Protein 7MY4 (pdb70)

B-factor: mean 17.7, std 15.71, range [2.01, 98.99]

Foldseek 3Di:
DDDDDDDPPVVVVVVVLVVVCVVVVDPDSVVVSVVVVVVVVVVCVVVVNDDDDPVDDPPDDDDDDD/DDDDDDDPPVVVVVVVLVVVCVVPVDPDSVVVSVVVVVVVVVVCVVVVNDDDDPVDDPPDDDDDDD/DDDDDDDPPVVVVVVVLVVVCVVPVDPDSVVVSVVVVVVVVVVCVVVVNDDDDPVDDPPDDDDDDD/DDDDDDDPPVVVVVVVLVVVCVVPVDPDSVVVSVVVVVVVVVVCVVVVNDDDDPVDDPPDDDDDDD

GO terms:
  GO:0031514 motile cilium (C, IDA)
  GO:0003341 cilium movement (P, IMP)

Organism: Danio rerio (NCBI:txid7955)

Solvent-accessible surface area: 23496 Å² total; per-residue (Å²): 197,68,166,62,221,63,60,246,43,4,36,116,34,24,50,24,0,9,106,70,4,63,193,100,148,25,179,35,38,12,56,45,0,13,81,38,0,72,84,64,33,95,52,53,109,136,81,64,127,67,69,72,126,204,88,45,189,140,140,126,191,177,175,101,138,200,196,68,164,63,220,63,59,246,42,4,35,116,34,23,49,23,0,10,106,68,4,62,190,101,146,25,179,36,39,12,57,43,0,13,69,38,0,82,112,62,33,121,52,57,111,123,81,62,128,68,69,72,126,202,89,44,179,138,132,137,194,178,175,99,146,204,199,70,166,62,221,62,60,246,44,4,36,115,34,25,52,23,0,10,105,70,3,64,192,101,146,25,180,36,37,13,58,43,0,14,69,36,0,82,108,62,33,129,50,55,102,115,83,63,129,65,70,74,126,205,88,44,190,137,138,127,190,176,173,101,143,200,200,71,166,63,220,62,61,245,43,4,37,115,34,22,49,23,0,9,106,68,3,60,192,97,146,26,179,37,38,13,57,42,0,14,70,36,0,83,108,64,32,125,52,54,110,124,84,63,127,67,70,73,128,203,89,46,176,140,132,138,193,178,174,103,142,201

Secondary structure (DSSP, 8-state):
-------TTHHHHHHHHHHHHHHH--SSHHHHHHHHHHHHHHHHHHHT-SPP-TTS----------/-------TTHHHHHHHHHHHHHHH--SSHHHHHHHHHHHHHHHHHHHT-SPP-TTS----------/-------TTHHHHHHHHHHHHHHH--SSHHHHHHHHHHHHHHHHHHHT-SPP-TTS----------/-------TTHHHHHHHHHHHHHHH--SSHHHHHHHHHHHHHHHHHHHT-SPP-TTS----------

Structure (mmCIF, N/CA/C/O backbone):
data_7MY4
#
_entry.id   7MY4
#
_cell.length_a   60.957
_cell.length_b   60.957
_cell.length_c   89.021
_cell.angle_alpha   90.000
_cell.angle_beta   90.000
_cell.angle_gamma   120.000
#
_symmetry.space_group_name_H-M   'P 32'
#
loop_
_entity.id
_entity.type
_entity.pdbx_description
1 polymer 'Sperm autoantigenic protein 17'
2 water water
#
loop_
_atom_site.group_PDB
_atom_site.id
_atom_site.type_symbol
_atom_site.label_atom_id
_atom_site.label_alt_id
_atom_site.label_comp_id
_atom_site.label_asym_id
_atom_site.label_entity_id
_atom_site.label_seq_id
_atom_site.pdbx_PDB_ins_code
_atom_site.Cartn_x
_atom_site.Cartn_y
_atom_site.Cartn_z
_atom_site.occupancy
_atom_site.B_iso_or_equiv
_atom_site.auth_seq_id
_atom_site.auth_comp_id
_atom_site.auth_asym_id
_atom_site.auth_atom_id
_atom_site.pdbx_PDB_model_num
ATOM 1 N N . ASN A 1 9 ? -45.50060 -15.25892 31.05349 1.000 39.76392 7 ASN A N 1
ATOM 2 C CA . ASN A 1 9 ? -44.62911 -15.99271 31.97221 1.000 43.96483 7 ASN A CA 1
ATOM 3 C C . ASN A 1 9 ? -43.48736 -16.63248 31.21769 1.000 48.38485 7 ASN A C 1
ATOM 4 O O . ASN A 1 9 ? -43.65892 -17.11388 30.10113 1.000 40.38321 7 ASN A O 1
ATOM 14 N N . THR A 1 10 ? -42.31087 -16.61705 31.82709 1.000 26.54299 8 THR A N 1
ATOM 15 C CA . THR A 1 10 ? -41.10896 -17.12313 31.18483 1.000 28.75921 8 THR A CA 1
ATOM 16 C C . THR A 1 10 ? -40.87140 -18.57521 31.58163 1.000 25.43909 8 THR A C 1
ATOM 17 O O . THR A 1 10 ? -40.83267 -18.90703 32.77168 1.000 17.44496 8 THR A O 1
ATOM 28 N N . HIS A 1 11 ? -40.71863 -19.43096 30.57172 1.000 20.81020 9 HIS A N 1
ATOM 29 C CA . HIS A 1 11 ? -40.32524 -20.82938 30.73261 1.000 19.22823 9 HIS A CA 1
ATOM 30 C C . HIS A 1 11 ? -39.23878 -21.05286 29.68804 1.000 15.75672 9 HIS A C 1
ATOM 31 O O . HIS A 1 11 ? -39.50722 -20.94565 28.48693 1.000 20.09361 9 HIS A O 1
ATOM 45 N N . LEU A 1 12 ? -38.00213 -21.28277 30.13009 1.000 10.25865 10 LEU A N 1
ATOM 46 C CA . LEU A 1 12 ? -36.88725 -21.44081 29.21017 1.000 8.27741 10 LEU A CA 1
ATOM 47 C C . LEU A 1 12 ? -36.17572 -22.75576 29.48294 1.000 8.73218 10 LEU A C 1
ATOM 48 O O . LEU A 1 12 ? -36.12499 -23.22331 30.62695 1.000 12.01622 10 LEU A O 1
ATOM 64 N N . ARG A 1 13 ? -35.61172 -23.34158 28.42686 1.000 6.42026 11 ARG A N 1
ATOM 65 C CA . ARG A 1 13 ? -34.78416 -24.52810 28.55279 1.000 6.76016 11 ARG A CA 1
ATOM 66 C C . ARG A 1 13 ? -33.32686 -24.10093 28.50502 1.000 7.26166 11 ARG A C 1
ATOM 67 O O . ARG A 1 13 ? -32.94798 -23.24751 27.69983 1.000 8.12096 11 ARG A O 1
ATOM 88 N N . ILE A 1 14 ? -32.50805 -24.68753 29.37392 1.000 6.29642 12 ILE A N 1
ATOM 89 C CA . ILE A 1 14 ? -31.13782 -24.21160 29.56692 1.000 5.86325 12 ILE A CA 1
ATOM 90 C C . ILE A 1 14 ? -30.19500 -25.40495 29.63842 1.000 8.12102 12 ILE A C 1
ATOM 91 O O . ILE A 1 14 ? -30.62443 -26.54888 29.85831 1.000 8.48958 12 ILE A O 1
ATOM 107 N N . PRO A 1 15 ? -28.88927 -25.16884 29.42948 1.000 7.73172 13 PRO A N 1
ATOM 108 C CA . PRO A 1 15 ? -27.94992 -26.29373 29.33398 1.000 7.96046 13 PRO A CA 1
ATOM 109 C C . PRO A 1 15 ? -27.88281 -27.06350 30.63904 1.000 6.05246 13 PRO A C 1
ATOM 110 O O . PRO A 1 15 ? -28.05484 -26.51002 31.72744 1.000 8.92495 13 PRO A O 1
ATOM 121 N N . ARG A 1 16 ? -27.60618 -28.35158 30.52062 1.000 6.23759 14 ARG A N 1
ATOM 122 C CA . ARG A 1 16 ? -27.37687 -29.15539 31.70591 1.000 8.31513 14 ARG A CA 1
ATOM 123 C C . ARG A 1 16 ? -26.28681 -28.51877 32.55374 1.000 9.02436 14 ARG A C 1
ATOM 124 O O . ARG A 1 16 ? -25.18319 -28.24106 32.06718 1.000 9.61015 14 ARG A O 1
ATOM 145 N N . GLY A 1 17 ? -26.61706 -28.29059 33.82364 1.000 10.61537 15 GLY A N 1
ATOM 146 C CA . GLY A 1 17 ? -25.72596 -27.69793 34.79803 1.000 8.08832 15 GLY A CA 1
ATOM 147 C C . GLY A 1 17 ? -25.99062 -26.23241 35.07236 1.000 8.67659 15 GLY A C 1
ATOM 148 O O . GLY A 1 17 ? -25.61886 -25.73458 36.15132 1.000 7.12788 15 GLY A O 1
ATOM 152 N N . PHE A 1 18 ? -26.60568 -25.51536 34.12260 1.000 5.64398 16 PHE A N 1
ATOM 153 C CA . PHE A 1 18 ? -26.87245 -24.09736 34.33746 1.000 5.47748 16 PHE A CA 1
ATOM 154 C C . PHE A 1 18 ? -27.89851 -23.89260 35.45052 1.000 5.58357 16 PHE A C 1
ATOM 155 O O . PHE A 1 18 ? -27.81562 -22.90502 36.19429 1.000 5.54506 16 PHE A O 1
ATOM 172 N N . GLY A 1 19 ? -28.82857 -24.82857 35.62824 1.000 6.64421 17 GLY A N 1
ATOM 173 C CA . GLY A 1 19 ? -29.72710 -24.73433 36.76010 1.000 5.67397 17 GLY A CA 1
ATOM 174 C C . GLY A 1 19 ? -28.97637 -24.73466 38.07376 1.000 5.60852 17 GLY A C 1
ATOM 175 O O . GLY A 1 19 ? -29.23010 -23.91120 38.95110 1.000 6.41723 17 GLY A O 1
ATOM 179 N N . ASN A 1 20 ? -28.01607 -25.63737 38.20983 1.000 6.46223 18 ASN A N 1
ATOM 180 C CA . ASN A 1 20 ? -27.20129 -25.64600 39.41397 1.000 5.57367 18 ASN A CA 1
ATOM 181 C C . ASN A 1 20 ? -26.39413 -24.36130 39.55418 1.000 5.43821 18 ASN A C 1
ATOM 182 O O . ASN A 1 20 ? -26.14306 -23.89647 40.67947 1.000 5.88131 18 ASN A O 1
ATOM 193 N N . LEU A 1 21 ? -25.90105 -23.81782 38.43755 1.000 5.37058 19 LEU A N 1
ATOM 194 C CA . LEU A 1 21 ? -25.12340 -22.59283 38.53043 1.000 5.25080 19 LEU A CA 1
ATOM 195 C C . LEU A 1 21 ? -25.97105 -21.47017 39.12328 1.000 5.46910 19 LEU A C 1
ATOM 196 O O . LEU A 1 21 ? -25.53827 -20.76283 40.05352 1.000 5.42162 19 LEU A O 1
ATOM 212 N N . LEU A 1 22 ? -27.18834 -21.29758 38.59668 1.000 5.15227 20 LEU A N 1
ATOM 213 C CA . LEU A 1 22 ? -28.09527 -20.28785 39.12813 1.000 5.10522 20 LEU A CA 1
ATOM 214 C C . LEU A 1 22 ? -28.47580 -20.57135 40.57900 1.000 5.98811 20 LEU A C 1
ATOM 215 O O . LEU A 1 22 ? -28.64793 -19.63593 41.38942 1.000 5.96167 20 LEU A O 1
ATOM 231 N N . GLU A 1 23 ? -28.67544 -21.85302 40.91119 1.000 5.26099 21 GLU A N 1
ATOM 232 C CA . GLU A 1 23 ? -29.05459 -22.20410 42.27699 1.000 5.71703 21 GLU A CA 1
ATOM 233 C C . GLU A 1 23 ? -27.96312 -21.81616 43.26727 1.000 5.78576 21 GLU A C 1
ATOM 234 O O . GLU A 1 23 ? -28.25012 -21.35996 44.38217 1.000 6.43115 21 GLU A O 1
ATOM 246 N N . GLY A 1 24 ? -26.69791 -21.99566 42.88019 1.000 5.33851 22 GLY A N 1
ATOM 247 C CA . GLY A 1 24 ? -25.60383 -21.65665 43.78201 1.000 6.35985 22 GLY A CA 1
ATOM 248 C C . GLY A 1 24 ? -25.56629 -20.17189 44.07793 1.000 5.26424 22 GLY A C 1
ATOM 249 O O . GLY A 1 24 ? -25.41982 -19.74369 45.22950 1.000 5.59266 22 GLY A O 1
ATOM 253 N N . LEU A 1 25 ? -25.71599 -19.36377 43.03514 1.000 5.64192 23 LEU A N 1
ATOM 254 C CA . LEU A 1 25 ? -25.84144 -17.92638 43.23455 1.000 5.33412 23 LEU A CA 1
ATOM 255 C C . LEU A 1 25 ? -27.01794 -17.62452 44.14780 1.000 5.94264 23 LEU A C 1
ATOM 256 O O . LEU A 1 25 ? -26.90266 -16.86038 45.11291 1.000 6.39583 23 LEU A O 1
ATOM 272 N N . THR A 1 26 ? -28.16811 -18.20342 43.83563 1.000 6.01318 24 THR A N 1
ATOM 273 C CA . THR A 1 26 ? -29.39201 -17.87783 44.56170 1.000 5.27783 24 THR A CA 1
ATOM 274 C C . THR A 1 26 ? -29.25992 -18.20453 46.03146 1.000 6.87759 24 THR A C 1
ATOM 275 O O . THR A 1 26 ? -29.63685 -17.40681 46.89784 1.000 5.48677 24 THR A O 1
ATOM 286 N N . ARG A 1 27 ? -28.73045 -19.38156 46.33850 1.000 5.47150 25 ARG A N 1
ATOM 287 C CA . ARG A 1 27 ? -28.60367 -19.75955 47.73763 1.000 5.63650 25 ARG A CA 1
ATOM 288 C C . ARG A 1 27 ? -27.63698 -18.84549 48.47222 1.000 5.65244 25 ARG A C 1
ATOM 289 O O . ARG A 1 27 ? -27.84808 -18.54276 49.65315 1.000 5.79837 25 ARG A O 1
ATOM 310 N N A GLU A 1 28 ? -26.57848 -18.37835 47.80388 0.618 5.52285 26 GLU A N 1
ATOM 311 N N B GLU A 1 28 ? -26.58540 -18.37697 47.79855 0.382 5.52234 26 GLU A N 1
ATOM 312 C CA A GLU A 1 28 ? -25.66180 -17.48583 48.51100 0.618 6.22723 26 GLU A CA 1
ATOM 313 C CA B GLU A 1 28 ? -25.64844 -17.48458 48.47569 0.382 6.25438 26 GLU A CA 1
ATOM 314 C C A GLU A 1 28 ? -26.2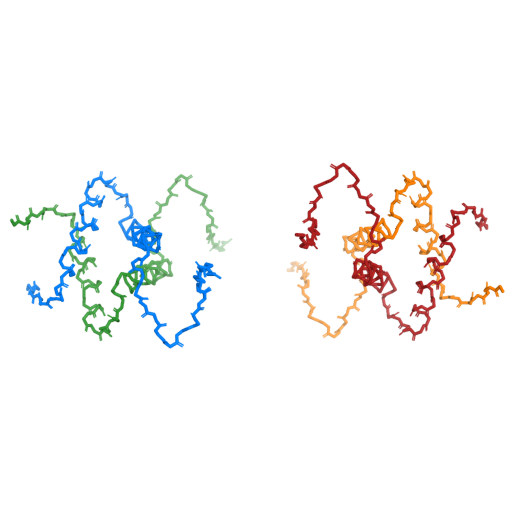6887 -16.09348 48.68763 0.618 5.75236 26 GLU A C 1
ATOM 315 C C B GLU A 1 28 ? -26.23124 -16.08297 48.65647 0.382 5.78169 26 GLU A C 1
ATOM 316 O O A GLU A 1 28 ? -26.06908 -15.45927 49.73107 0.618 5.97062 26 GLU A O 1
ATOM 317 O O B GLU A 1 28 ? -25.94634 -15.42204 49.66175 0.382 6.06089 26 GLU A O 1
ATOM 340 N N . VAL A 1 29 ? -27.04788 -15.61739 47.70812 1.000 5.58814 27 VAL A N 1
ATOM 341 C CA . VAL A 1 29 ? -27.80408 -14.37303 47.90492 1.000 5.46988 27 VAL A CA 1
ATOM 342 C C . VAL A 1 29 ? -28.74994 -14.48594 49.10023 1.000 6.16341 27 VAL A C 1
ATOM 343 O O . VAL A 1 29 ? -28.85166 -13.57179 49.93951 1.000 5.78758 27 VAL A O 1
ATOM 356 N N . LEU A 1 30 ? -29.44525 -15.60143 49.20934 1.000 5.72091 28 LEU A N 1
ATOM 357 C CA . LEU A 1 30 ? -30.35109 -15.75766 50.33872 1.000 5.92496 28 LEU A CA 1
ATOM 358 C C . LEU A 1 30 ? -29.58540 -15.82299 51.65945 1.000 6.08969 28 LEU A C 1
ATOM 359 O O . LEU A 1 30 ? -30.06251 -15.32642 52.67965 1.000 7.04623 28 LEU A O 1
ATOM 375 N N . ARG A 1 31 ? -28.43185 -16.48233 51.67081 1.000 6.05091 29 ARG A N 1
ATOM 376 C CA . ARG A 1 31 ? -27.64067 -16.63061 52.89351 1.000 6.23048 29 ARG A CA 1
ATOM 377 C C . ARG A 1 31 ? -27.07722 -15.30294 53.37471 1.000 9.15862 29 ARG A C 1
ATOM 378 O O . ARG A 1 31 ? -26.94203 -15.07482 54.58862 1.000 8.31898 29 ARG A O 1
ATOM 399 N N A GLU A 1 32 ? -26.69699 -14.42252 52.45433 0.504 6.12441 30 GLU A N 1
ATOM 400 N N B GLU A 1 32 ? -26.68753 -14.43961 52.43108 0.496 6.11893 30 GLU A N 1
ATOM 401 C CA A GLU A 1 32 ? -25.98404 -13.20561 52.79631 0.504 7.62324 30 GLU A CA 1
ATOM 402 C CA B GLU A 1 32 ? -25.98082 -13.22437 52.78654 0.496 7.61411 30 GLU A CA 1
ATOM 403 C C A GLU A 1 32 ? -26.90890 -12.00637 52.90483 0.504 7.58551 30 GLU A C 1
ATOM 404 C C B GLU A 1 32 ? -26.90624 -12.00739 52.85642 0.496 7.56794 30 GLU A C 1
ATOM 405 O O A GLU A 1 32 ? -26.55847 -11.05034 53.63098 0.504 11.55731 30 GLU A O 1
ATOM 406 O O B GLU A 1 32 ? -26.58332 -11.02971 53.54089 0.496 11.70279 30 GLU A O 1
ATOM 429 N N . GLN A 1 33 ? -28.04249 -12.02717 52.19647 1.000 6.30370 31 GLN A N 1
ATOM 430 C CA . GLN A 1 33 ? -28.93602 -10.86105 52.11167 1.000 6.18254 31 GLN A CA 1
ATOM 431 C C . GLN A 1 33 ? -28.15095 -9.59314 51.75657 1.000 11.52616 31 GLN A C 1
ATOM 432 O O . GLN A 1 33 ? -28.20176 -8.59446 52.48419 1.000 10.19088 31 GLN A O 1
ATOM 446 N N . PRO A 1 34 ? -27.46668 -9.58586 50.62649 1.000 8.20371 32 PRO A N 1
ATOM 447 C CA . PRO A 1 34 ? -26.75781 -8.37647 50.20754 1.000 10.55075 32 PRO A CA 1
ATOM 448 C C . PRO A 1 34 ? -27.72618 -7.23340 49.99050 1.000 9.14734 32 PRO A C 1
ATOM 449 O O . PRO A 1 34 ? -28.80691 -7.40586 49.41187 1.000 11.86622 32 PRO A O 1
ATOM 460 N N . GLU A 1 35 ? -27.29747 -6.03788 50.40698 1.000 15.07334 33 GLU A N 1
ATOM 461 C CA . GLU A 1 35 ? -28.08816 -4.85860 50.08950 1.000 18.34047 33 GLU A CA 1
ATOM 462 C C . GLU A 1 35 ? -28.10796 -4.57597 48.58765 1.000 21.49917 33 GLU A C 1
ATOM 463 O O . GLU A 1 35 ? -29.11160 -4.06452 48.07790 1.000 19.20045 33 GLU A O 1
ATOM 475 N N . ASP A 1 36 ? -27.04719 -4.95239 47.85893 1.000 14.92657 34 ASP A N 1
ATOM 476 C CA . ASP A 1 36 ? -26.91866 -4.70695 46.41054 1.000 10.77125 34 ASP A CA 1
ATOM 477 C 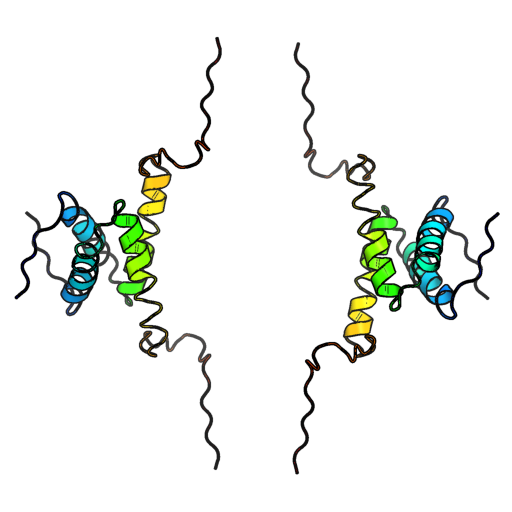C . ASP A 1 36 ? -26.67340 -6.05203 45.72317 1.000 8.38033 34 ASP A C 1
ATOM 478 O O . ASP A 1 36 ? -25.53815 -6.54119 45.68021 1.000 10.76379 34 ASP A O 1
ATOM 487 N N . ILE A 1 37 ? -27.73633 -6.65016 45.18534 1.000 9.86726 35 ILE A N 1
ATOM 488 C CA . ILE A 1 37 ? -27.63040 -8.03045 44.72184 1.000 9.48715 35 ILE A CA 1
ATOM 489 C C . ILE A 1 37 ? -26.71930 -8.12976 43.50324 1.000 9.81197 35 ILE A C 1
ATOM 490 O O . ILE A 1 37 ? -25.91886 -9.06264 43.39912 1.000 9.72642 35 ILE A O 1
ATOM 506 N N . ALA A 1 38 ? -26.82640 -7.18791 42.55210 1.000 6.97551 36 ALA A N 1
ATOM 507 C CA . ALA A 1 38 ? -26.00183 -7.29329 41.34754 1.000 5.18951 36 ALA A CA 1
ATOM 508 C C . ALA A 1 38 ? -24.52621 -7.19373 41.67089 1.000 6.01687 36 ALA A C 1
ATOM 509 O O . ALA A 1 38 ? -23.70850 -7.90957 41.07268 1.000 7.44176 36 ALA A O 1
ATOM 516 N N . THR A 1 39 ? -24.15001 -6.31407 42.60315 1.000 7.37032 37 THR A N 1
ATOM 517 C CA . THR A 1 39 ? -22.74776 -6.27338 43.00505 1.000 7.13253 37 THR A CA 1
ATOM 518 C C . THR A 1 39 ? -22.32993 -7.59361 43.63131 1.000 8.34121 37 THR A C 1
ATOM 519 O O . THR A 1 39 ? -21.24888 -8.12575 43.33847 1.000 8.53238 37 THR A O 1
ATOM 530 N N . PHE A 1 40 ? -23.19297 -8.15433 44.47926 1.000 7.76242 38 PHE A N 1
ATOM 531 C CA . PHE A 1 40 ? -22.90185 -9.44475 45.10477 1.000 9.81297 38 PHE A CA 1
ATOM 532 C C . PHE A 1 40 ? -22.74082 -10.54542 44.05940 1.000 6.96039 38 PHE A C 1
ATOM 533 O O . PHE A 1 40 ? -21.87972 -11.42999 44.19373 1.000 7.19446 38 PHE A O 1
ATOM 550 N N . ALA A 1 41 ? -23.58650 -10.53044 43.02900 1.000 5.83070 39 ALA A N 1
ATOM 551 C CA . ALA A 1 41 ? -23.51325 -11.55351 41.99155 1.000 7.25485 39 ALA A CA 1
ATOM 552 C C . ALA A 1 41 ? -22.19125 -11.47786 41.24276 1.000 5.99485 39 ALA A C 1
ATOM 553 O O . ALA A 1 41 ? -21.60132 -12.50440 40.89057 1.000 7.10648 39 ALA A O 1
ATOM 560 N N . ALA A 1 42 ? -21.70751 -10.27101 40.97528 1.000 6.73490 40 ALA A N 1
ATOM 561 C CA . ALA A 1 42 ? -20.43114 -10.17707 40.27940 1.000 7.50713 40 ALA A CA 1
ATOM 562 C C . ALA A 1 42 ? -19.32120 -10.74374 41.14982 1.000 10.26020 40 ALA A C 1
ATOM 563 O O . ALA A 1 42 ? -18.42273 -11.44395 40.65725 1.000 9.94436 40 ALA A O 1
ATOM 570 N N . VAL A 1 43 ? -19.37526 -10.46937 42.45484 1.000 9.61273 41 VAL A N 1
ATOM 571 C CA . VAL A 1 43 ? -18.37797 -11.02609 43.36463 1.000 8.57914 41 VAL A CA 1
ATOM 572 C C . VAL A 1 43 ? -18.51461 -12.53780 43.45668 1.000 10.34634 41 VAL A C 1
ATOM 573 O O . VAL A 1 43 ? -17.51010 -13.26088 43.48475 1.000 8.48012 41 VAL A O 1
ATOM 586 N N . TYR A 1 44 ? -19.75203 -13.03715 43.50889 1.000 8.04709 42 TYR A N 1
ATOM 587 C CA . TYR A 1 44 ? -19.98773 -14.47592 43.55229 1.000 5.65563 42 TYR A CA 1
ATOM 588 C C . TYR A 1 44 ? -19.28111 -15.18980 42.40550 1.000 5.11537 42 TYR A C 1
ATOM 589 O O . TYR A 1 44 ? -18.58261 -16.19010 42.62027 1.000 7.53877 42 TYR A O 1
ATOM 607 N N . PHE A 1 45 ? -19.47642 -14.71409 41.17001 1.000 4.77210 43 PHE A N 1
ATOM 608 C CA . PHE A 1 45 ? -18.88549 -15.40954 40.02565 1.000 6.28125 43 PHE A CA 1
ATOM 609 C C . PHE A 1 45 ? -17.38267 -15.20308 39.97847 1.000 8.15609 43 PHE A C 1
ATOM 610 O O . PHE A 1 45 ? -16.64343 -16.12965 39.63632 1.000 7.87947 43 PHE A O 1
ATOM 627 N N . THR A 1 46 ? -16.89900 -14.03273 40.37839 1.000 8.46320 44 THR A N 1
ATOM 628 C CA . THR A 1 46 ? -15.45224 -13.84885 40.47003 1.000 8.44634 44 THR A CA 1
ATOM 629 C C . THR A 1 46 ? -14.83579 -14.87092 41.41120 1.000 8.74540 44 THR A C 1
ATOM 630 O O . THR A 1 46 ? -13.83085 -15.51625 41.07841 1.000 11.13924 44 THR A O 1
ATOM 641 N N A GLU A 1 47 ? -15.43033 -15.04617 42.59259 0.511 7.45331 45 GLU A N 1
ATOM 642 N N B GLU A 1 47 ? -15.42967 -15.03847 42.59494 0.489 7.46083 45 GLU A N 1
ATOM 643 C CA A GLU A 1 47 ? -14.86822 -15.97266 43.56768 0.511 9.66867 45 GLU A CA 1
ATOM 644 C CA B GLU A 1 47 ? -14.88713 -15.96999 43.57686 0.489 9.65575 45 GLU A CA 1
ATOM 645 C C A GLU A 1 47 ? -15.05398 -17.42269 43.12668 0.511 10.32672 45 GLU A C 1
ATOM 646 C C B GLU A 1 47 ? -15.05244 -17.41526 43.11741 0.489 10.32436 45 GLU A C 1
ATOM 647 O O A GLU A 1 47 ? -14.17980 -18.26399 43.36926 0.511 9.59417 45 GLU A O 1
ATOM 648 O O B GLU A 1 47 ? -14.15089 -18.23844 43.31750 0.489 9.56575 45 GLU A O 1
ATOM 671 N N . LEU A 1 48 ? -16.18153 -17.73768 42.47316 1.000 9.19658 46 LEU A N 1
ATOM 672 C CA . LEU A 1 48 ? -16.38481 -19.09888 41.97339 1.000 7.78644 46 LEU A CA 1
ATOM 673 C C . LEU A 1 48 ? -15.34653 -19.43791 40.91184 1.000 9.99661 46 LEU A C 1
ATOM 674 O O . LEU A 1 48 ? -14.80515 -20.55547 40.87512 1.000 10.42786 46 LEU A O 1
ATOM 690 N N . LEU A 1 49 ? -15.02546 -18.46725 40.06553 1.000 8.08084 47 LEU A N 1
ATOM 691 C CA . LEU A 1 49 ? -14.01072 -18.68171 39.04100 1.000 7.74806 47 LEU A CA 1
ATOM 692 C C . LEU A 1 49 ? -12.62621 -18.87388 39.65186 1.000 10.40089 47 LEU A C 1
ATOM 693 O O . LEU A 1 49 ? -11.83245 -19.68758 39.16238 1.000 9.56024 47 LEU A O 1
ATOM 709 N N . LYS A 1 50 ? -12.30248 -18.12042 40.70464 1.000 8.64159 48 LYS A N 1
ATOM 710 C CA . LYS A 1 50 ? -11.01854 -18.32856 41.38110 1.000 10.93999 48 LYS A CA 1
ATOM 711 C C . LYS A 1 50 ? -10.93818 -19.73193 41.96496 1.000 9.41970 48 LYS A C 1
ATOM 712 O O . LYS A 1 50 ? -9.90209 -20.40767 41.85762 1.000 12.06382 48 LYS A O 1
ATOM 731 N N . ALA A 1 51 ? -12.04069 -20.21057 42.54787 1.000 7.79477 49 ALA A N 1
ATOM 732 C CA . ALA A 1 51 ? -12.05488 -21.5560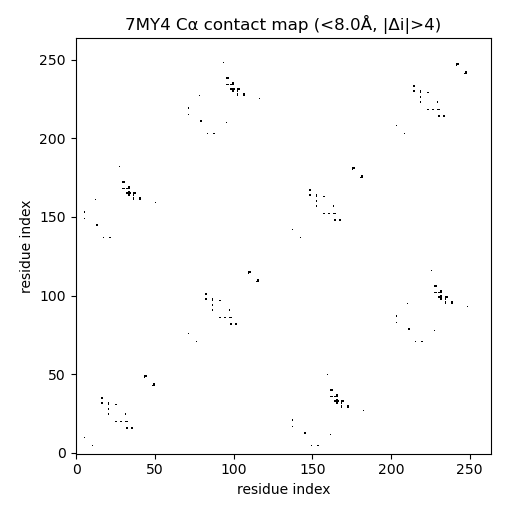0 43.09971 1.000 8.13934 49 ALA A CA 1
ATOM 733 C C . ALA A 1 51 ? -11.87847 -22.59297 42.00249 1.000 9.90126 49 ALA A C 1
ATOM 734 O O . ALA A 1 51 ? -11.16586 -23.59029 42.17948 1.000 10.47209 49 ALA A O 1
ATOM 741 N N . ARG A 1 52 ? -12.54550 -22.38766 40.87022 1.000 9.32368 50 ARG A N 1
ATOM 742 C CA . ARG A 1 52 ? -12.38891 -23.31404 39.75173 1.000 7.63819 50 ARG A CA 1
ATOM 743 C C . ARG A 1 52 ? -10.94721 -23.32692 39.26399 1.000 8.04139 50 ARG A C 1
ATOM 744 O O . ARG A 1 52 ? -10.36892 -24.39888 39.02528 1.000 9.35294 50 ARG A O 1
ATOM 765 N N A GLU A 1 53 ? -10.35074 -22.14541 39.12030 0.529 7.07060 51 GLU A N 1
ATOM 766 N N B GLU A 1 53 ? -10.33872 -22.14639 39.12527 0.471 7.09640 51 GLU A N 1
ATOM 767 C CA A GLU A 1 53 ? -8.95821 -22.05405 38.69247 0.529 8.79081 51 GLU A CA 1
ATOM 768 C CA B GLU A 1 53 ? -8.94866 -22.08690 38.67879 0.471 8.78792 51 GLU A CA 1
ATOM 769 C C A GLU A 1 53 ? -8.03853 -22.81569 39.63959 0.529 9.57080 51 GLU A C 1
ATOM 770 C C B GLU A 1 53 ? -8.03535 -22.83561 39.64059 0.471 9.58333 51 GLU A C 1
ATOM 771 O O A GLU A 1 53 ? -7.16751 -23.57899 39.20679 0.529 8.05468 51 GLU A O 1
ATOM 772 O O B GLU A 1 53 ? -7.17105 -23.61452 39.22192 0.471 8.04874 51 GLU A O 1
ATOM 795 N N . GLU A 1 54 ? -8.21013 -22.61125 40.94334 1.000 8.01599 52 GLU A N 1
ATOM 796 C CA . GLU A 1 54 ? -7.31172 -23.23460 41.90996 1.000 8.23052 52 GLU A CA 1
ATOM 797 C C . GLU A 1 54 ? -7.43395 -24.74018 41.91578 1.000 8.84583 52 GLU A C 1
ATOM 798 O O . GLU A 1 54 ? -6.44277 -25.43525 42.17701 1.000 9.89003 52 GLU A O 1
ATOM 810 N N A SER A 1 55 ? -8.63498 -25.26214 41.64710 0.561 8.18803 53 SER A N 1
ATOM 811 N N B SER A 1 55 ? -8.62601 -25.26144 41.62682 0.439 8.18712 53 SER A N 1
ATOM 812 C CA A SER A 1 55 ? -8.87967 -26.69286 41.58302 0.561 9.11028 53 SER A CA 1
ATOM 813 C CA B SER A 1 55 ? -8.85987 -26.70143 41.59127 0.439 9.11224 53 SER A CA 1
ATOM 814 C C A SER A 1 55 ? -8.31869 -27.34551 40.32387 0.561 8.54740 53 SER A C 1
ATOM 815 C C B SER A 1 55 ? -8.28422 -27.35536 40.33593 0.439 8.52827 53 SER A C 1
ATOM 816 O O A SER A 1 55 ? -8.29249 -28.57882 40.26065 0.561 8.73560 53 SER A O 1
ATOM 817 O O B SER A 1 55 ? -8.17147 -28.58594 40.30486 0.439 8.80601 53 SER A O 1
ATOM 832 N N . GLY A 1 56 ? -7.87015 -26.57020 39.34419 1.000 8.55646 54 GLY A N 1
ATOM 833 C CA . GLY A 1 56 ? -7.45559 -27.12261 38.05953 1.000 7.40961 54 GLY A CA 1
ATOM 834 C C . GLY A 1 56 ? -8.58227 -27.42012 37.09117 1.000 9.79871 54 GLY A C 1
ATOM 835 O O . GLY A 1 56 ? -8.36835 -28.14128 36.10077 1.000 8.64177 54 GLY A O 1
ATOM 839 N N . LEU A 1 57 ? -9.76769 -26.87329 37.32091 1.000 6.58291 55 LEU A N 1
ATOM 840 C CA . LEU A 1 57 ? -10.93719 -27.18271 36.51466 1.000 6.55975 55 LEU A CA 1
ATOM 841 C C . LEU A 1 57 ? -11.23922 -26.11997 35.45438 1.000 11.03689 55 LEU A C 1
ATOM 842 O O . LEU A 1 57 ? -12.27654 -26.20564 34.78544 1.000 8.66157 55 LEU A O 1
ATOM 858 N N . ASP A 1 58 ? -10.35699 -25.15584 35.24088 1.000 7.09712 56 ASP A N 1
ATOM 859 C CA . ASP A 1 58 ? -10.57942 -24.25505 34.11538 1.000 7.08264 56 ASP A CA 1
ATOM 860 C C . ASP A 1 58 ? -10.58964 -25.05833 32.82327 1.000 6.98913 56 ASP A C 1
ATOM 861 O O . ASP A 1 58 ? -9.77419 -25.97518 32.65699 1.000 7.76411 56 ASP A O 1
ATOM 870 N N . PRO A 1 59 ? -11.47745 -24.73513 31.87759 1.000 7.45895 57 PRO A N 1
ATOM 871 C CA . PRO A 1 59 ? -11.49141 -25.45440 30.59553 1.000 9.99183 57 PRO A CA 1
ATOM 872 C C . PRO A 1 59 ? -10.15058 -25.34877 29.88618 1.000 10.25158 57 PRO A C 1
ATOM 873 O O . PRO A 1 59 ? -9.51073 -24.29752 29.88321 1.000 12.02061 57 PRO A O 1
ATOM 884 N N . ALA A 1 60 ? -9.72673 -26.46521 29.30673 1.000 11.28532 58 ALA A N 1
ATOM 885 C CA . ALA A 1 60 ? -8.49285 -26.50183 28.54016 1.000 14.40899 58 ALA A CA 1
ATOM 886 C C . ALA A 1 60 ? -8.67766 -25.68337 27.27811 1.000 15.62501 58 ALA A C 1
ATOM 887 O O . ALA A 1 60 ? -9.65635 -25.85420 26.55737 1.000 18.69709 58 ALA A O 1
ATOM 894 N N . GLU A 1 61 ? -7.73710 -24.81634 26.99816 1.000 19.44135 59 GLU A N 1
ATOM 895 C CA . GLU A 1 61 ? -7.78112 -24.00605 25.78944 1.000 24.79434 59 GLU A CA 1
ATOM 896 C C . GLU A 1 61 ? -6.63535 -24.52867 24.92614 1.000 16.60184 59 GLU A C 1
ATOM 897 O O . GLU A 1 61 ? -5.48434 -24.13908 25.12051 1.000 23.75835 59 GLU A O 1
ATOM 909 N N . TRP A 1 62 ? -6.94459 -25.45418 24.01920 1.000 18.96911 60 TRP A N 1
ATOM 910 C CA . TRP A 1 62 ? -5.87155 -26.15863 23.31822 1.000 13.16895 60 TRP A CA 1
ATOM 911 C C . TRP A 1 62 ? -5.21565 -25.30127 22.24253 1.000 15.96494 60 TRP A C 1
ATOM 912 O O . TRP A 1 62 ? -4.10546 -25.63020 21.80805 1.000 11.91113 60 TRP A O 1
ATOM 933 N N . GLY A 1 63 ? -5.83038 -24.19432 21.85502 1.000 23.91464 61 GLY A N 1
ATOM 934 C CA . GLY A 1 63 ? -5.13368 -23.25188 20.99585 1.000 22.17012 61 GLY A CA 1
ATOM 935 C C . GLY A 1 63 ? -4.29129 -22.24796 21.73127 1.000 20.38638 61 GLY A C 1
ATOM 936 O O . GLY A 1 63 ? -3.52539 -21.51443 21.09377 1.000 25.63751 61 GLY A O 1
ATOM 940 N N . ALA A 1 64 ? -4.39256 -22.21507 23.05718 1.000 13.63246 62 ALA A N 1
ATOM 941 C CA . ALA A 1 64 ? -3.72907 -21.22304 23.88447 1.000 18.06023 62 ALA A CA 1
ATOM 942 C C . ALA A 1 64 ? -2.35738 -21.74316 24.31998 1.000 16.93425 62 ALA A C 1
ATOM 943 O O . ALA A 1 64 ? -2.04962 -22.93001 24.19748 1.000 29.18697 62 ALA A O 1
ATOM 950 N N . LYS A 1 65 ? -1.52347 -20.83716 24.81898 1.000 14.73144 63 LYS A N 1
ATOM 951 C CA . LYS A 1 65 ? -0.18563 -21.26157 25.21511 1.000 12.03191 63 LYS A CA 1
ATOM 952 C C . LYS A 1 65 ? -0.28985 -22.37208 26.25488 1.000 14.24072 63 LYS A C 1
ATOM 953 O O . LYS A 1 65 ? -1.10703 -22.29007 27.18229 1.000 12.18340 63 LYS A O 1
ATOM 972 N N . LEU A 1 66 ? 0.51814 -23.42113 26.06965 1.000 11.95720 64 LEU A N 1
ATOM 973 C CA . LEU A 1 66 ? 0.68407 -24.48261 27.06765 1.000 11.72225 64 LEU A CA 1
ATOM 974 C C . LEU A 1 66 ? 1.61328 -23.94069 28.15192 1.000 7.66854 64 LEU A C 1
ATOM 975 O O . LEU A 1 66 ? 2.80053 -24.27092 28.22844 1.000 11.54857 64 LEU A O 1
ATOM 991 N N A GLU A 1 67 ? 1.04409 -23.10335 29.01790 0.541 10.68622 65 GLU A N 1
ATOM 992 N N B GLU A 1 67 ? 1.04713 -23.09814 29.01348 0.459 10.70458 65 GLU A N 1
ATOM 993 C CA A GLU A 1 67 ? 1.83804 -22.31901 29.95300 0.541 15.36289 65 GLU A CA 1
ATOM 994 C CA B GLU A 1 67 ? 1.86066 -22.33301 29.95015 0.459 15.34944 65 GLU A CA 1
ATOM 995 C C A GLU A 1 67 ? 2.23060 -23.07215 31.21303 0.541 13.39458 65 GLU A C 1
ATOM 996 C C B GLU A 1 67 ? 2.34222 -23.15971 31.13255 0.459 13.26807 65 GLU A C 1
ATOM 997 O O A GLU A 1 67 ? 3.07027 -22.56727 31.96567 0.541 12.67333 65 GLU A O 1
ATOM 998 O O B GLU A 1 67 ? 3.39599 -22.84927 31.70257 0.459 13.24036 65 GLU A O 1
ATOM 1021 N N . ASP A 1 68 ? 1.62458 -24.22164 31.49641 1.000 10.63845 66 ASP A N 1
ATOM 1022 C CA . ASP A 1 68 ? 1.99952 -24.97489 32.68565 1.000 7.88447 66 ASP A CA 1
ATOM 1023 C C . ASP A 1 68 ? 3.11585 -25.95414 32.31877 1.000 10.36322 66 ASP A C 1
ATOM 1024 O O . ASP A 1 68 ? 3.40756 -26.22171 31.13494 1.000 8.17477 66 ASP A O 1
ATOM 1033 N N . ARG A 1 69 ? 3.74002 -26.51251 33.34566 1.000 8.14746 67 ARG A N 1
ATOM 1034 C CA . ARG A 1 69 ? 4.88517 -27.38161 33.15993 1.000 8.56514 67 ARG A CA 1
ATOM 1035 C C . ARG A 1 69 ? 4.72062 -28.65466 33.97348 1.000 11.69994 67 ARG A C 1
ATOM 1036 O O . ARG A 1 69 ? 4.18747 -28.62545 35.08791 1.000 11.43744 67 ARG A O 1
ATOM 1057 N N . PHE A 1 70 ? 5.18932 -29.76911 33.41834 1.000 9.30787 68 PHE A N 1
ATOM 1058 C CA . PHE A 1 70 ? 5.21212 -31.05246 34.11616 1.000 9.68195 68 PHE A CA 1
ATOM 1059 C C . PHE A 1 70 ? 6.61645 -31.62376 34.06582 1.000 13.56749 68 PHE A C 1
ATOM 1060 O O . PHE A 1 70 ? 7.22298 -31.68751 32.99310 1.000 11.17072 68 PHE A O 1
ATOM 1077 N N . TYR A 1 71 ? 7.12920 -32.07619 35.20968 1.000 10.31218 69 TYR A N 1
ATOM 1078 C CA . TYR A 1 71 ? 8.46480 -32.65288 35.26258 1.000 10.75729 69 TYR A CA 1
ATOM 1079 C C . TYR A 1 71 ? 8.41251 -34.07452 35.81094 1.000 11.90179 69 TYR A C 1
ATOM 1080 O O . TYR A 1 71 ? 7.64293 -34.36288 36.73293 1.000 16.03373 69 TYR A O 1
ATOM 1098 N N . ASN A 1 72 ? 9.25082 -34.95012 35.26645 1.000 14.24650 70 ASN A N 1
ATOM 1099 C CA . ASN A 1 72 ? 9.45267 -36.26560 35.87237 1.000 14.74555 70 ASN A CA 1
ATOM 1100 C C . ASN A 1 72 ? 10.80812 -36.79114 35.41708 1.000 16.49490 70 ASN A C 1
ATOM 1101 O O . ASN A 1 72 ? 11.10946 -36.80010 34.22142 1.000 35.87558 70 ASN A O 1
ATOM 1112 N N . ASN A 1 73 ? 11.61191 -37.23085 36.38095 1.000 40.89943 71 ASN A N 1
ATOM 1113 C CA . ASN A 1 73 ? 12.95888 -37.70562 36.13069 1.000 44.02029 71 ASN A CA 1
ATOM 1114 C C . ASN A 1 73 ? 12.96088 -39.18114 35.71762 1.000 53.03517 71 ASN A C 1
ATOM 1115 O O . ASN A 1 73 ? 12.03342 -39.94795 36.01672 1.000 37.69373 71 ASN A O 1
ATOM 1126 N N . HIS A 1 74 ? 13.98868 -39.54844 34.95145 1.000 44.43110 72 HIS A N 1
ATOM 1127 C CA . HIS A 1 74 ? 14.25156 -40.95359 34.68088 1.000 50.79025 72 HIS A CA 1
ATOM 1128 C C . HIS A 1 74 ? 15.75151 -41.29974 34.70755 1.000 44.69083 72 HIS A C 1
ATOM 1129 O O . HIS A 1 74 ? 16.55468 -40.66847 34.03636 1.000 73.01778 72 HIS A O 1
ATOM 1143 N N . ASN B 1 9 ? 45.44157 15.25148 31.11518 1.000 42.70740 7 ASN B N 1
ATOM 1144 C CA . ASN B 1 9 ? 44.59703 16.00528 32.04140 1.000 43.31712 7 ASN B CA 1
ATOM 1145 C C . ASN B 1 9 ? 43.48023 16.63846 31.25197 1.000 50.98219 7 ASN B C 1
ATOM 1146 O O . ASN B 1 9 ? 43.68621 17.13309 30.13503 1.000 43.60042 7 ASN B O 1
ATOM 1156 N N . THR B 1 10 ? 42.29092 16.63678 31.83161 1.000 28.93739 8 THR B N 1
ATOM 1157 C CA . THR B 1 10 ? 41.10390 17.14328 31.16326 1.000 27.48860 8 THR B CA 1
ATOM 1158 C C . THR B 1 10 ? 40.86655 18.59636 31.55769 1.000 28.28171 8 THR B C 1
ATOM 1159 O O . THR B 1 10 ? 40.81925 18.93217 32.74720 1.000 18.71135 8 THR B O 1
ATOM 1170 N N . HIS B 1 11 ? 40.72492 19.44774 30.54653 1.000 21.24590 9 HIS B N 1
ATOM 1171 C CA . HIS B 1 11 ? 40.33491 20.84549 30.70771 1.000 21.00082 9 HIS B CA 1
ATOM 1172 C C . HIS B 1 11 ? 39.23988 21.05998 29.66952 1.000 15.72866 9 HIS B C 1
ATOM 1173 O O . HIS B 1 11 ? 39.49165 20.92357 28.46794 1.000 19.71860 9 HIS B O 1
ATOM 1187 N N . LEU B 1 12 ? 38.00743 21.28777 30.12354 1.000 9.85471 10 LEU B N 1
ATOM 1188 C CA . LEU B 1 12 ? 36.87990 21.44438 29.22000 1.000 8.39088 10 LEU B CA 1
ATOM 1189 C C . LEU B 1 12 ? 36.17326 22.76086 29.49985 1.000 7.35371 10 LEU B C 1
ATOM 1190 O O . LEU B 1 12 ? 36.12373 23.22437 30.65022 1.000 11.98470 10 LEU B O 1
ATOM 1206 N N . ARG B 1 13 ? 35.61359 23.35028 28.44221 1.000 6.76059 11 ARG B N 1
ATOM 1207 C CA . ARG B 1 13 ? 34.78281 24.53583 28.55951 1.000 6.79702 11 ARG B CA 1
ATOM 1208 C C . ARG B 1 13 ? 33.32680 24.10406 28.51359 1.000 6.42553 11 ARG B C 1
ATOM 1209 O O . ARG B 1 13 ? 32.94929 23.25107 27.70833 1.000 7.57773 11 ARG B O 1
ATOM 1230 N N . ILE B 1 14 ? 32.50119 24.69320 29.37178 1.000 7.07135 12 ILE B N 1
ATOM 1231 C CA . ILE B 1 14 ? 31.12898 24.22140 29.55745 1.000 5.78933 12 ILE B CA 1
ATOM 1232 C C . ILE B 1 14 ? 30.18231 25.41416 29.62493 1.000 7.46284 12 ILE B C 1
ATOM 1233 O O . ILE B 1 14 ? 30.60064 26.56587 29.83633 1.000 8.23724 12 ILE B O 1
ATOM 1249 N N . PRO B 1 15 ? 28.88387 25.16961 29.41782 1.000 7.22476 13 PRO B N 1
ATOM 1250 C CA . PRO B 1 15 ? 27.94345 26.29621 29.33768 1.000 7.42599 13 PRO B CA 1
ATOM 1251 C C . PRO B 1 15 ? 27.88358 27.06400 30.64892 1.000 6.59157 13 PRO B C 1
ATOM 1252 O O . PRO B 1 15 ? 28.02658 26.50406 31.74405 1.000 9.60188 13 PRO B O 1
ATOM 1263 N N . ARG B 1 16 ? 27.62666 28.35843 30.53495 1.000 6.76750 14 ARG B N 1
ATOM 1264 C CA . ARG B 1 16 ? 27.37460 29.17090 31.71446 1.000 7.89686 14 ARG B CA 1
ATOM 1265 C C . ARG B 1 16 ? 26.30088 28.51645 32.55888 1.000 8.23253 14 ARG B C 1
ATOM 1266 O O . ARG B 1 16 ? 25.20596 28.21637 32.06844 1.000 10.58574 14 ARG B O 1
ATOM 1287 N N . GLY B 1 17 ? 26.62928 28.29679 33.82520 1.000 9.41557 15 GLY B N 1
ATOM 1288 C CA . GLY B 1 17 ? 25.73061 27.70182 34.79222 1.000 7.35012 15 GLY B CA 1
ATOM 1289 C C . GLY B 1 17 ? 25.99248 26.23536 35.06861 1.000 7.60179 15 GLY B C 1
ATOM 1290 O O . GLY B 1 17 ? 25.62349 25.74542 36.14647 1.000 7.65712 15 GLY B O 1
ATOM 1294 N N . PHE B 1 18 ? 26.60554 25.51146 34.12683 1.000 5.57954 16 PHE B N 1
ATOM 1295 C CA . PHE B 1 18 ? 26.86424 24.09188 34.34442 1.000 5.40830 16 PHE B CA 1
ATOM 1296 C C . PHE B 1 18 ? 27.89083 23.88258 35.45265 1.000 5.33938 16 PHE B C 1
ATOM 1297 O O . PHE B 1 18 ? 27.81409 22.89519 36.19557 1.000 5.38874 16 PHE B O 1
ATOM 1314 N N . GLY B 1 19 ? 28.82900 24.80586 35.62563 1.000 6.54432 17 GLY B N 1
ATOM 1315 C CA . GLY B 1 19 ? 29.73065 24.70551 36.75481 1.000 5.40176 17 GLY B CA 1
ATOM 1316 C C . GLY B 1 19 ? 28.97831 24.70833 38.06766 1.000 5.94201 17 GLY B C 1
ATOM 1317 O O . GLY B 1 19 ? 29.23182 23.89127 38.95060 1.000 6.84834 17 GLY B O 1
ATOM 1321 N N . ASN B 1 20 ? 28.01907 25.61730 38.20042 1.000 6.64105 18 ASN B N 1
ATOM 1322 C CA . ASN B 1 20 ? 27.20897 25.63322 39.40679 1.000 5.49210 18 ASN B CA 1
ATOM 1323 C C . ASN B 1 20 ? 26.39460 24.35383 39.55257 1.000 5.35881 18 ASN B C 1
ATOM 1324 O O . ASN B 1 20 ? 26.16055 23.88188 40.67342 1.000 6.22713 18 ASN B O 1
ATOM 1335 N N . LEU B 1 21 ? 25.88092 23.82138 38.44449 1.000 5.29662 19 LEU B N 1
ATOM 1336 C CA . LEU B 1 21 ? 25.11210 22.59027 38.53941 1.000 5.17740 19 LEU B CA 1
ATOM 1337 C C . LEU B 1 21 ? 25.97670 21.47326 39.12000 1.000 5.17215 19 LEU B C 1
ATOM 1338 O O . LEU B 1 21 ? 25.55249 20.74932 40.04601 1.000 5.61759 19 LEU B O 1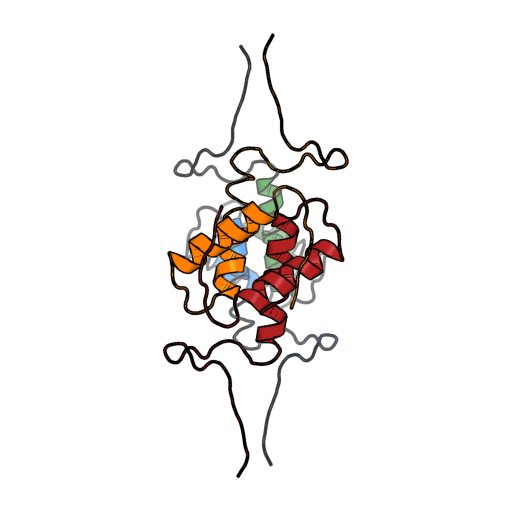
ATOM 1354 N N . LEU B 1 22 ? 27.19533 21.31447 38.58508 1.000 5.06954 20 LEU B N 1
ATOM 1355 C CA . LEU B 1 22 ? 28.10704 20.30552 39.12057 1.000 5.01612 20 LEU B CA 1
ATOM 1356 C C . LEU B 1 22 ? 28.48420 20.60231 40.56405 1.000 5.68695 20 LEU B C 1
ATOM 1357 O O . LEU B 1 22 ? 28.66008 19.67850 41.38313 1.000 6.49826 20 LEU B O 1
ATOM 1373 N N . GLU B 1 23 ? 28.66775 21.88190 40.89081 1.000 5.16810 21 GLU B N 1
ATOM 1374 C CA . GLU B 1 23 ? 29.03985 22.22248 42.26300 1.000 5.39243 21 GLU B CA 1
ATOM 1375 C C . GLU B 1 23 ? 27.95071 21.82457 43.24902 1.000 6.08594 21 GLU B C 1
ATOM 1376 O O . GLU B 1 23 ? 28.24750 21.36734 44.36383 1.000 6.15691 21 GLU B O 1
ATOM 1388 N N . GLY B 1 24 ? 26.68201 21.99503 42.86421 1.000 5.75566 22 GLY B N 1
ATOM 1389 C CA . GLY B 1 24 ? 25.58764 21.65947 43.77244 1.000 7.06823 22 GLY B CA 1
ATOM 1390 C C . GLY B 1 24 ? 25.54700 20.17746 44.08220 1.000 5.65719 22 GLY B C 1
ATOM 1391 O O . GLY B 1 24 ? 25.40208 19.76822 45.24378 1.000 6.46277 22 GLY B O 1
ATOM 1395 N N . LEU B 1 25 ? 25.69715 19.35080 43.03709 1.000 6.40029 23 LEU B N 1
ATOM 1396 C CA . LEU B 1 25 ? 25.83602 17.91415 43.23977 1.000 6.97881 23 LEU B CA 1
ATOM 1397 C C . LEU B 1 25 ? 27.02016 17.61948 44.14538 1.000 5.17999 23 LEU B C 1
ATOM 1398 O O . LEU B 1 25 ? 26.91440 16.85647 45.11146 1.000 6.90632 23 LEU B O 1
ATOM 1414 N N . THR B 1 26 ? 28.16704 18.20481 43.83031 1.000 5.92415 24 THR B N 1
ATOM 1415 C CA . THR B 1 26 ? 29.39439 17.87489 44.55076 1.000 5.16961 24 THR B CA 1
ATOM 1416 C C . THR B 1 26 ? 29.26059 18.19487 46.02928 1.000 7.33713 24 THR B C 1
ATOM 1417 O O . THR B 1 26 ? 29.63784 17.39524 46.89562 1.000 5.37418 24 THR B O 1
ATOM 1428 N N . ARG B 1 27 ? 28.73382 19.37224 46.34459 1.000 5.36492 25 ARG B N 1
ATOM 1429 C CA . ARG B 1 27 ? 28.61076 19.74815 47.74808 1.000 5.52860 25 ARG B CA 1
ATOM 1430 C C . ARG B 1 27 ? 27.63865 18.83436 48.48335 1.000 5.57161 25 ARG B C 1
ATOM 1431 O O . ARG B 1 27 ? 27.85947 18.50978 49.65398 1.000 5.68818 25 ARG B O 1
ATOM 1452 N N . GLU B 1 28 ? 26.57265 18.38319 47.81876 1.000 5.52850 26 GLU B N 1
ATOM 1453 C CA . GLU B 1 28 ? 25.65598 17.47038 48.49848 1.000 6.15892 26 GLU B CA 1
ATOM 1454 C C . GLU B 1 28 ? 26.26942 16.07904 48.67149 1.000 5.63447 26 GLU B C 1
ATOM 1455 O O . GLU B 1 28 ? 26.03335 15.42638 49.69671 1.000 5.79634 26 GLU B O 1
ATOM 1467 N N . VAL B 1 29 ? 27.08483 15.61874 47.71251 1.000 5.32842 27 VAL B N 1
ATOM 1468 C CA . VAL B 1 29 ? 27.82730 14.36764 47.90640 1.000 5.36406 27 VAL B CA 1
ATOM 1469 C C . VAL B 1 29 ? 28.75584 14.47679 49.10868 1.000 7.09868 27 VAL B C 1
ATOM 1470 O O . VAL B 1 29 ? 28.84131 13.56755 49.95102 1.000 5.67537 27 VAL B O 1
ATOM 1483 N N . LEU B 1 30 ? 29.44584 15.59570 49.22444 1.000 5.60805 28 LEU B N 1
ATOM 1484 C CA . LEU B 1 30 ? 30.35985 15.74933 50.34788 1.000 5.80691 28 LEU B CA 1
ATOM 1485 C C . LEU B 1 30 ? 29.60265 15.82010 51.66953 1.000 5.97363 28 LEU B C 1
ATOM 1486 O O . LEU B 1 30 ? 30.07299 15.29814 52.68312 1.000 6.34935 28 LEU B O 1
ATOM 1502 N N . ARG B 1 31 ? 28.45446 16.50366 51.68377 1.000 5.94015 29 ARG B N 1
ATOM 1503 C CA . ARG B 1 31 ? 27.65304 16.64595 52.89639 1.000 6.11895 29 ARG B CA 1
ATOM 1504 C C . ARG B 1 31 ? 27.09288 15.32329 53.38315 1.000 8.55157 29 ARG B C 1
ATOM 1505 O O . ARG B 1 31 ? 26.94997 15.10339 54.59728 1.000 7.22916 29 ARG B O 1
ATOM 1526 N N A GLU B 1 32 ? 26.71177 14.45829 52.44072 0.521 5.96425 30 GLU B N 1
ATOM 1527 N N B GLU B 1 32 ? 26.72871 14.43307 52.46885 0.479 5.96942 30 GLU B N 1
ATOM 1528 C CA A GLU B 1 32 ? 26.03396 13.21849 52.78363 0.521 6.62034 30 GLU B CA 1
ATOM 1529 C CA B GLU B 1 32 ? 26.03514 13.19888 52.79733 0.479 6.62990 30 GLU B CA 1
ATOM 1530 C C A GLU B 1 32 ? 26.94729 12.00692 52.88236 0.521 8.21608 30 GLU B C 1
ATOM 1531 C C B GLU B 1 32 ? 26.93309 11.99038 52.90405 0.479 8.25226 30 GLU B C 1
ATOM 1532 O O A GLU B 1 32 ? 26.61947 11.05110 53.57762 0.521 12.01712 30 GLU B O 1
ATOM 1533 O O B GLU B 1 32 ? 26.58400 11.06649 53.65624 0.479 11.87243 30 GLU B O 1
ATOM 1556 N N . GLN B 1 33 ? 28.07527 11.99797 52.19508 1.000 5.99850 31 GLN B N 1
ATOM 1557 C CA . GLN B 1 33 ? 28.96354 10.85157 52.11970 1.000 6.07113 31 GLN B CA 1
ATOM 1558 C C . GLN B 1 33 ? 28.18861 9.57932 51.75999 1.000 12.21672 31 GLN B C 1
ATOM 1559 O O . GLN B 1 33 ? 28.20797 8.59304 52.49373 1.000 10.57257 31 GLN B O 1
ATOM 1573 N N . PRO B 1 34 ? 27.49274 9.58909 50.62216 1.000 8.35037 32 PRO B N 1
ATOM 1574 C CA . PRO B 1 34 ? 26.76839 8.38888 50.20199 1.000 9.39064 32 PRO B CA 1
ATOM 1575 C C . PRO B 1 34 ? 27.73383 7.23974 49.98383 1.000 9.48489 32 PRO B C 1
ATOM 1576 O O . PRO B 1 34 ? 28.80638 7.40893 49.39338 1.000 11.72968 32 PRO B O 1
ATOM 1587 N N . GLU B 1 35 ? 27.31451 6.04339 50.40964 1.000 14.15905 33 GLU B N 1
ATOM 1588 C CA . GLU B 1 35 ? 28.10411 4.86025 50.09069 1.000 18.35348 33 GLU B CA 1
ATOM 1589 C C . GLU B 1 35 ? 28.11163 4.57182 48.58725 1.000 21.12837 33 GLU B C 1
ATOM 1590 O O . GLU B 1 35 ? 29.10468 4.04321 48.06971 1.000 19.22026 33 GLU B O 1
ATOM 1602 N N . ASP B 1 36 ? 27.05152 4.96124 47.86163 1.000 14.84499 34 ASP B N 1
ATOM 1603 C CA . ASP B 1 36 ? 26.91956 4.71389 46.41360 1.000 13.07542 34 ASP B CA 1
ATOM 1604 C C . ASP B 1 36 ? 26.66676 6.05847 45.72884 1.000 10.00463 34 ASP B C 1
ATOM 1605 O O . ASP B 1 36 ? 25.53160 6.55029 45.71752 1.000 9.74188 34 ASP B O 1
ATOM 1614 N N . ILE B 1 37 ? 27.72698 6.65842 45.18174 1.000 9.70762 35 ILE B N 1
ATOM 1615 C CA . ILE B 1 37 ? 27.62901 8.04152 44.71766 1.000 9.49624 35 ILE B CA 1
ATOM 1616 C C . ILE B 1 37 ? 26.72525 8.14239 43.50057 1.000 9.30262 35 ILE B C 1
ATOM 1617 O O . ILE B 1 37 ? 25.93077 9.07907 43.38396 1.000 8.95250 35 ILE B O 1
ATOM 1633 N N . ALA B 1 38 ? 26.82329 7.19239 42.56465 1.000 6.87419 36 ALA B N 1
ATOM 1634 C CA . ALA B 1 38 ? 25.99995 7.29503 41.35938 1.000 5.32135 36 ALA B CA 1
ATOM 1635 C C . ALA B 1 38 ? 24.51463 7.20416 41.67720 1.000 6.42107 36 ALA B C 1
ATOM 1636 O O . ALA B 1 38 ? 23.70318 7.90737 41.05782 1.000 7.90607 36 ALA B O 1
ATOM 1643 N N . THR B 1 39 ? 24.12896 6.32797 42.60901 1.000 7.03419 37 THR B N 1
ATOM 1644 C CA . THR B 1 39 ? 22.72745 6.28934 43.00599 1.000 6.72045 37 THR B CA 1
ATOM 1645 C C . THR B 1 39 ? 22.31462 7.61197 43.62521 1.000 8.03091 37 THR B C 1
ATOM 1646 O O . THR B 1 39 ? 21.25083 8.16328 43.30936 1.000 8.41004 37 THR B O 1
ATOM 1657 N N . PHE B 1 40 ? 23.17658 8.16157 44.47921 1.000 7.47436 38 PHE B N 1
ATOM 1658 C CA . PHE B 1 40 ? 22.89245 9.45383 45.09810 1.000 9.60891 38 PHE B CA 1
ATOM 1659 C C . PHE B 1 40 ? 22.74415 10.55776 44.05703 1.000 6.81065 38 PHE B C 1
ATOM 1660 O O . PHE B 1 40 ? 21.88364 11.44220 44.19512 1.000 8.27053 38 PHE B O 1
ATOM 1677 N N . ALA B 1 41 ? 23.59989 10.54739 43.03288 1.000 5.38161 39 ALA B N 1
ATOM 1678 C CA . ALA B 1 41 ? 23.52322 11.57010 41.99274 1.000 6.61756 39 ALA B CA 1
ATOM 1679 C C . ALA B 1 41 ? 22.20118 11.48954 41.23946 1.000 5.72873 39 ALA B C 1
ATOM 1680 O O . ALA B 1 41 ? 21.60122 12.51747 40.89301 1.000 6.88244 39 ALA B O 1
ATOM 1687 N N . ALA B 1 42 ? 21.71739 10.28305 40.97591 1.000 6.46709 40 ALA B N 1
ATOM 1688 C CA . ALA B 1 42 ? 20.43769 10.18053 40.28027 1.000 8.04819 40 ALA B CA 1
ATOM 1689 C C . ALA B 1 42 ? 19.32383 10.74846 41.14637 1.000 9.38711 40 ALA B C 1
ATOM 1690 O O . ALA B 1 42 ? 18.43770 11.45727 40.64724 1.000 9.01087 40 ALA B O 1
ATOM 1697 N N . VAL B 1 43 ? 19.37891 10.49076 42.45963 1.000 9.19760 41 VAL B N 1
ATOM 1698 C CA . VAL B 1 43 ? 18.37772 11.03995 43.37303 1.000 9.90106 41 VAL B CA 1
ATOM 1699 C C . VAL B 1 43 ? 18.50755 12.55065 43.45552 1.000 11.16860 41 VAL B C 1
ATOM 1700 O O . VAL B 1 43 ? 17.50199 13.27320 43.45449 1.000 8.93056 41 VAL B O 1
ATOM 1713 N N . TYR B 1 44 ? 19.74602 13.05313 43.52124 1.000 7.42589 42 TYR B N 1
ATOM 1714 C CA . TYR B 1 44 ? 19.97953 14.49043 43.54599 1.000 6.42301 42 TYR B CA 1
ATOM 1715 C C . TYR B 1 44 ? 19.27931 15.18856 42.38731 1.000 5.00438 42 TYR B C 1
ATOM 1716 O O . TYR B 1 44 ? 18.58764 16.19789 42.58556 1.000 7.85879 42 TYR B O 1
ATOM 1734 N N . PHE B 1 45 ? 19.47753 14.69563 41.16524 1.000 4.87861 43 PHE B N 1
ATOM 1735 C CA . PHE B 1 45 ? 18.88943 15.39657 40.02910 1.000 6.45938 43 PHE B CA 1
ATOM 1736 C C . PHE B 1 45 ? 17.38089 15.20139 39.97528 1.000 8.53960 43 PHE B C 1
ATOM 1737 O O . PHE B 1 45 ? 16.64077 16.12583 39.61672 1.000 7.95768 43 PHE B O 1
ATOM 1754 N N . THR B 1 46 ? 16.89794 14.02724 40.36390 1.000 9.98199 44 THR B N 1
ATOM 1755 C CA . THR B 1 46 ? 15.45247 13.84323 40.45382 1.000 9.39390 44 THR B CA 1
ATOM 1756 C C . THR B 1 46 ? 14.82987 14.87305 41.39338 1.000 10.20123 44 THR B C 1
ATOM 1757 O O . THR B 1 46 ? 13.82707 15.52686 41.04905 1.000 10.92446 44 THR B O 1
ATOM 1768 N N A GLU B 1 47 ? 15.41657 15.04070 42.58485 0.513 8.03064 45 GLU B N 1
ATOM 1769 N N B GLU B 1 47 ? 15.41290 15.03940 42.58340 0.487 8.03654 45 GLU B N 1
ATOM 1770 C CA A GLU B 1 47 ? 14.87604 15.97285 43.57073 0.513 10.06589 45 GLU B CA 1
ATOM 1771 C CA B GLU B 1 47 ? 14.85994 15.97710 43.55427 0.487 10.08837 45 GLU B CA 1
ATOM 1772 C C A GLU B 1 47 ? 15.06201 17.42269 43.13627 0.513 10.02527 45 GLU B C 1
ATOM 1773 C C B GLU B 1 47 ? 15.03466 17.41828 43.0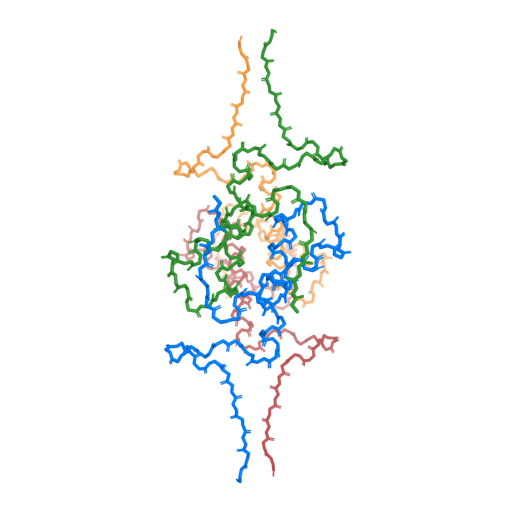9167 0.487 10.03846 45 GLU B C 1
ATOM 1774 O O A GLU B 1 47 ? 14.19807 18.26332 43.40319 0.513 10.58523 45 GLU B O 1
ATOM 1775 O O B GLU B 1 47 ? 14.14132 18.24827 43.28675 0.487 10.55016 45 GLU B O 1
ATOM 1798 N N . LEU B 1 48 ? 16.16632 17.73362 42.45351 1.000 9.21189 46 LEU B N 1
ATOM 1799 C CA . LEU B 1 48 ? 16.37478 19.09518 41.97060 1.000 8.99650 46 LEU B CA 1
ATOM 1800 C C . LEU B 1 48 ? 15.34208 19.44262 40.91200 1.000 7.99129 46 LEU B C 1
ATOM 1801 O O . LEU B 1 48 ? 14.83585 20.57572 40.85500 1.000 9.94047 46 LEU B O 1
ATOM 1817 N N . LEU B 1 49 ? 15.01676 18.47434 40.06443 1.000 8.03151 47 LEU B N 1
ATOM 1818 C CA . LEU B 1 49 ? 14.01469 18.69822 39.03150 1.000 7.86097 47 LEU B CA 1
ATOM 1819 C C . LEU B 1 49 ? 12.63090 18.88873 39.64416 1.000 10.59552 47 LEU B C 1
ATOM 1820 O O . LEU B 1 49 ? 11.83694 19.69866 39.15782 1.000 8.93167 47 LEU B O 1
ATOM 1836 N N . LYS B 1 50 ? 12.31066 18.13542 40.70164 1.000 8.59965 48 LYS B N 1
ATOM 1837 C CA . LYS B 1 50 ? 11.02617 18.34467 41.37962 1.000 10.54516 48 LYS B CA 1
ATOM 1838 C C . LYS B 1 50 ? 10.94947 19.74437 41.97566 1.000 10.12867 48 LYS B C 1
ATOM 1839 O O . LYS B 1 50 ? 9.92413 20.42630 41.86114 1.000 11.58845 48 LYS B O 1
ATOM 1858 N N . ALA B 1 51 ? 12.04700 20.21621 42.56124 1.000 8.78466 49 ALA B N 1
ATOM 1859 C CA . ALA B 1 51 ? 12.06247 21.56087 43.11343 1.000 7.96195 49 ALA B CA 1
ATOM 1860 C C . ALA B 1 51 ? 11.88862 22.59708 42.01457 1.000 7.72207 49 ALA B C 1
ATOM 1861 O O . ALA B 1 51 ? 11.15756 23.58162 42.18083 1.000 10.58471 49 ALA B O 1
ATOM 1868 N N . ARG B 1 52 ? 12.55859 22.39377 40.88363 1.000 8.72226 50 ARG B N 1
ATOM 1869 C CA . ARG B 1 52 ? 12.39054 23.32239 39.76627 1.000 7.97400 50 ARG B CA 1
ATOM 1870 C C . ARG B 1 52 ? 10.94645 23.32762 39.26982 1.000 8.62492 50 ARG B C 1
ATOM 1871 O O . ARG B 1 52 ? 10.37352 24.39622 38.99905 1.000 9.24375 50 ARG B O 1
ATOM 1892 N N A GLU B 1 53 ? 10.34279 22.14444 39.14696 0.568 6.84069 51 GLU B N 1
ATOM 1893 N N B GLU B 1 53 ? 10.33791 22.14747 39.13693 0.432 6.89540 51 GLU B N 1
ATOM 1894 C CA A GLU B 1 53 ? 8.95478 22.04648 38.70272 0.568 8.14422 51 GLU B CA 1
ATOM 1895 C CA B GLU B 1 53 ? 8.95123 22.08694 38.68393 0.432 8.15163 51 GLU B CA 1
ATOM 1896 C C A GLU B 1 53 ? 8.03283 22.80897 39.64113 0.568 9.45482 51 GLU B C 1
ATOM 1897 C C B GLU B 1 53 ? 8.04442 22.84548 39.64141 0.432 9.45966 51 GLU B C 1
ATOM 1898 O O A GLU B 1 53 ? 7.15360 23.56327 39.20449 0.568 8.49818 51 GLU B O 1
ATOM 1899 O O B GLU B 1 53 ? 7.20420 23.65124 39.22161 0.432 8.49177 51 GLU B O 1
ATOM 1922 N N . GLU B 1 54 ? 8.21687 22.62054 40.94580 1.000 8.41996 52 GLU B N 1
ATOM 1923 C CA . GLU B 1 54 ? 7.32778 23.25058 41.92005 1.000 7.72791 52 GLU B CA 1
ATOM 1924 C C . GLU B 1 54 ? 7.46431 24.76268 41.90928 1.000 10.07109 52 GLU B C 1
ATOM 1925 O O . GLU B 1 54 ? 6.46857 25.47381 42.15341 1.000 9.62973 52 GLU B O 1
ATOM 1937 N N A SER B 1 55 ? 8.66611 25.27484 41.62044 0.543 8.36002 53 SER B N 1
ATOM 1938 N N B SER B 1 55 ? 8.67293 25.27602 41.63019 0.457 8.36281 53 SER B N 1
ATOM 1939 C CA A SER B 1 55 ? 8.89094 26.71533 41.59025 0.543 9.18732 53 SER B CA 1
ATOM 1940 C CA B SER B 1 55 ? 8.90075 26.70689 41.58782 0.457 9.19213 53 SER B CA 1
ATOM 1941 C C A SER B 1 55 ? 8.31922 27.36984 40.33815 0.543 8.76028 53 SER B C 1
ATOM 1942 C C B SER B 1 55 ? 8.34877 27.36411 40.33118 0.457 8.77963 53 SER B C 1
ATOM 1943 O O A SER B 1 55 ? 8.20762 28.60270 40.29669 0.543 9.23143 53 SER B O 1
ATOM 1944 O O B SER B 1 55 ? 8.32531 28.59736 40.25502 0.457 9.18548 53 SER B O 1
ATOM 1959 N N . GLY B 1 56 ? 7.96810 26.57873 39.33358 1.000 8.78315 54 GLY B N 1
ATOM 1960 C CA . GLY B 1 56 ? 7.48590 27.11275 38.07907 1.000 6.84953 54 GLY B CA 1
ATOM 1961 C C . GLY B 1 56 ? 8.59390 27.40694 37.10397 1.000 8.67931 54 GLY B C 1
ATOM 1962 O O . GLY B 1 56 ? 8.38050 28.13990 36.12418 1.000 9.11010 54 GLY B O 1
ATOM 1966 N N . LEU B 1 57 ? 9.77507 26.85143 37.33256 1.000 6.68893 55 LEU B N 1
ATOM 1967 C CA . LEU B 1 57 ? 10.93845 27.17838 36.52983 1.000 7.03553 55 LEU B CA 1
ATOM 1968 C C . LEU B 1 57 ? 11.22982 26.13006 35.45438 1.000 9.58934 55 LEU B C 1
ATOM 1969 O O . LEU B 1 57 ? 12.26469 26.22393 34.78019 1.000 7.92620 55 LEU B O 1
ATOM 1985 N N . ASP B 1 58 ? 10.34057 25.16549 35.22982 1.000 7.11773 56 ASP B N 1
ATOM 1986 C CA . ASP B 1 58 ? 10.56930 24.26252 34.10612 1.000 7.67453 56 ASP B CA 1
ATOM 1987 C C . ASP B 1 58 ? 10.58292 25.06086 32.81113 1.000 7.88614 56 ASP B C 1
ATOM 1988 O O . ASP B 1 58 ? 9.75941 25.96116 32.63198 1.000 7.94678 56 ASP B O 1
ATOM 1997 N N . PRO B 1 59 ? 11.46447 24.72729 31.86671 1.000 8.60981 57 PRO B N 1
ATOM 1998 C CA . PRO B 1 59 ? 11.47702 25.44881 30.59259 1.000 9.04113 57 PRO B CA 1
ATOM 1999 C C . PRO B 1 59 ? 10.13921 25.35697 29.88605 1.000 10.41742 57 PRO B C 1
ATOM 2000 O O . PRO B 1 59 ? 9.51536 24.30051 29.84325 1.000 12.55116 57 PRO B O 1
ATOM 2011 N N . ALA B 1 60 ? 9.72069 26.47873 29.31721 1.000 11.21010 58 ALA B N 1
ATOM 2012 C CA . ALA B 1 60 ? 8.48371 26.51550 28.55487 1.000 14.65945 58 ALA B CA 1
ATOM 2013 C C . ALA B 1 60 ? 8.65988 25.69805 27.29119 1.000 16.84571 58 ALA B C 1
ATOM 2014 O O . ALA B 1 60 ? 9.62365 25.88757 26.55664 1.000 18.22636 58 ALA B O 1
ATOM 2021 N N . GLU B 1 61 ? 7.72344 24.82592 27.01352 1.000 18.99001 59 GLU B N 1
ATOM 2022 C CA . GLU B 1 61 ? 7.76964 24.00723 25.81145 1.000 22.37304 59 GLU B CA 1
ATOM 2023 C C . GLU B 1 61 ? 6.63278 24.52963 24.94170 1.000 16.38987 59 GLU B C 1
ATOM 2024 O O . GLU B 1 61 ? 5.48029 24.14843 25.15440 1.000 24.03327 59 GLU B O 1
ATOM 2036 N N . TRP B 1 62 ? 6.93866 25.45650 24.02303 1.000 19.73294 60 TRP B N 1
ATOM 2037 C CA . TRP B 1 62 ? 5.86234 26.16442 23.32505 1.000 12.40608 60 TRP B CA 1
ATOM 2038 C C . TRP B 1 62 ? 5.20401 25.30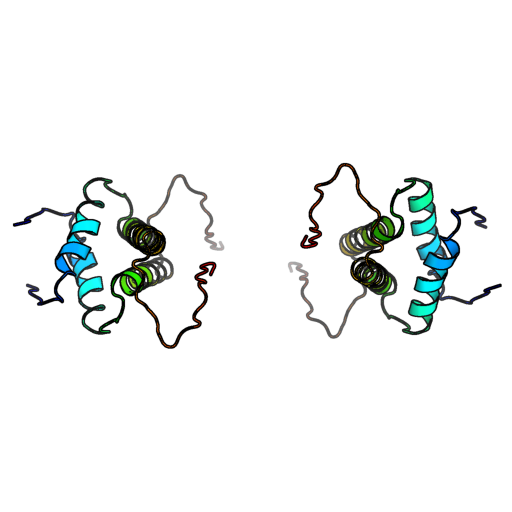314 22.24725 1.000 18.41535 60 TRP B C 1
ATOM 2039 O O . TRP B 1 62 ? 4.09562 25.62881 21.80711 1.000 12.46281 60 TRP B O 1
ATOM 2060 N N . GLY B 1 63 ? 5.82170 24.19505 21.85591 1.000 24.49123 61 GLY B N 1
ATOM 2061 C CA . GLY B 1 63 ? 5.12259 23.25772 20.99644 1.000 20.60353 61 GLY B CA 1
ATOM 2062 C C . GLY B 1 63 ? 4.26710 22.26116 21.72655 1.000 21.39776 61 GLY B C 1
ATOM 2063 O O . GLY B 1 63 ? 3.48294 21.54695 21.08888 1.000 25.78909 61 GLY B O 1
ATOM 2067 N N . ALA B 1 64 ? 4.37489 22.21675 23.05099 1.000 14.43576 62 ALA B N 1
ATOM 2068 C CA . ALA B 1 64 ? 3.71287 21.22722 23.88026 1.000 17.51884 62 ALA B CA 1
ATOM 2069 C C . ALA B 1 64 ? 2.34251 21.75493 24.30549 1.000 17.04801 62 ALA B C 1
ATOM 2070 O O . ALA B 1 64 ? 2.03936 22.94122 24.17432 1.000 28.00746 62 ALA B O 1
ATOM 2077 N N . LYS B 1 65 ? 1.50422 20.85467 24.80254 1.000 15.24134 63 LYS B N 1
ATOM 2078 C CA . LYS B 1 65 ? 0.16590 21.26598 25.20644 1.000 10.90842 63 LYS B CA 1
ATOM 2079 C C . LYS B 1 65 ? 0.28490 22.36972 26.24426 1.000 12.64957 63 LYS B C 1
ATOM 2080 O O . LYS B 1 65 ? 1.09649 22.26949 27.17708 1.000 11.99767 63 LYS B O 1
ATOM 2099 N N . LEU B 1 66 ? -0.52044 23.42252 26.06448 1.000 10.52730 64 LEU B N 1
ATOM 2100 C CA . LEU B 1 66 ? -0.67451 24.48523 27.06448 1.000 11.38488 64 LEU B CA 1
ATOM 2101 C C . LEU B 1 66 ? -1.57875 23.94699 28.17164 1.000 8.15060 64 LEU B C 1
ATOM 2102 O O . LEU B 1 66 ? -2.76849 24.27161 28.26218 1.000 11.47065 64 LEU B O 1
ATOM 2118 N N . GLU B 1 67 ? -0.97935 23.13388 29.04821 1.000 8.98369 65 GLU B N 1
ATOM 2119 C CA . GLU B 1 67 ? -1.75331 22.33538 29.98926 1.000 15.00490 65 GLU B CA 1
ATOM 2120 C C . GLU B 1 67 ? -2.27956 23.14641 31.15947 1.000 13.34964 65 GLU B C 1
ATOM 2121 O O . GLU B 1 67 ? -3.27818 22.75700 31.77499 1.000 14.30102 65 GLU B O 1
ATOM 2133 N N . ASP B 1 68 ? -1.58877 24.22102 31.52993 1.000 8.28475 66 ASP B N 1
ATOM 2134 C CA . ASP B 1 68 ? -2.00353 24.98510 32.69770 1.000 7.88649 66 ASP B CA 1
ATOM 2135 C C . ASP B 1 68 ? -3.12405 25.95552 32.31103 1.000 10.80878 66 ASP B C 1
ATOM 2136 O O . ASP B 1 68 ? -3.42801 26.19265 31.12621 1.000 8.24945 66 ASP B O 1
ATOM 2145 N N . ARG B 1 69 ? -3.75514 26.52279 33.33116 1.000 8.22644 67 ARG B N 1
ATOM 2146 C CA . ARG B 1 69 ? -4.90781 27.38229 33.14516 1.000 8.65039 67 ARG B CA 1
ATOM 2147 C C . ARG B 1 69 ? -4.73699 28.65391 33.95685 1.000 12.23819 67 ARG B C 1
ATOM 2148 O O . ARG B 1 69 ? -4.18889 28.62569 35.06493 1.000 11.48245 67 ARG B O 1
ATOM 2169 N N . PHE B 1 70 ? -5.20879 29.76474 33.40689 1.000 9.39654 68 PHE B N 1
ATOM 2170 C CA . PHE B 1 70 ? -5.20810 31.04474 34.10813 1.000 9.76518 68 PHE B CA 1
ATOM 2171 C C . PHE B 1 70 ? -6.61267 31.61789 34.06551 1.000 11.71448 68 PHE B C 1
ATOM 2172 O O . PHE B 1 70 ? -7.23150 31.65695 32.99492 1.000 10.39116 68 PHE B O 1
ATOM 2189 N N . TYR B 1 71 ? -7.12554 32.06908 35.21396 1.000 10.40054 69 TYR B N 1
ATOM 2190 C CA . TYR B 1 71 ? -8.45324 32.66439 35.25610 1.000 10.85764 69 TYR B CA 1
ATOM 2191 C C . TYR B 1 71 ? -8.40173 34.08021 35.81595 1.000 11.34082 69 TYR B C 1
ATOM 2192 O O . TYR B 1 71 ? -7.61440 34.37936 36.71429 1.000 16.98496 69 TYR B O 1
ATOM 2210 N N . ASN B 1 72 ? -9.26347 34.94771 35.30092 1.000 13.17976 70 ASN B N 1
ATOM 2211 C CA . ASN B 1 72 ? -9.46925 36.25252 35.93841 1.000 13.82591 70 ASN B CA 1
ATOM 2212 C C . ASN B 1 72 ? -10.84459 36.78022 35.56432 1.000 16.24494 70 ASN B C 1
ATOM 2213 O O . ASN B 1 72 ? -11.19231 36.83994 34.38839 1.000 30.53144 70 ASN B O 1
ATOM 2224 N N . ASN B 1 73 ? -11.61148 37.17600 36.57043 1.000 39.73501 71 ASN B N 1
ATOM 2225 C CA . ASN B 1 73 ? -12.99125 37.58078 36.34412 1.000 52.49732 71 ASN B CA 1
ATOM 2226 C C . ASN B 1 73 ? -13.04780 39.05362 35.95442 1.000 52.36742 71 ASN B C 1
ATOM 2227 O O . ASN B 1 73 ? -12.23734 39.86495 36.41475 1.000 34.54558 71 ASN B O 1
ATOM 2238 N N . HIS B 1 74 ? -14.01936 39.39217 35.10538 1.000 48.80546 72 HIS B N 1
ATOM 2239 C CA . HIS B 1 74 ? -14.29144 40.77674 34.73204 1.000 46.05556 72 HIS B CA 1
ATOM 2240 C C . HIS B 1 74 ? -15.80139 40.99110 34.67008 1.000 42.42654 72 HIS B C 1
ATOM 2241 O O . HIS B 1 74 ? -16.31943 41.99609 35.14151 1.000 73.32409 72 HIS B O 1
ATOM 2255 N N . ASN C 1 9 ? -35.90808 -31.77836 44.69610 1.000 39.76403 7 ASN C N 1
ATOM 2256 C CA . ASN C 1 9 ? -36.19354 -30.67009 43.79666 1.000 42.11215 7 ASN C CA 1
ATOM 2257 C C . ASN C 1 9 ? -36.18456 -29.37175 44.57045 1.000 48.63825 7 ASN C C 1
ATOM 2258 O O . ASN C 1 9 ? -36.70631 -29.28846 45.68444 1.000 44.35363 7 ASN C O 1
ATOM 2268 N N . THR C 1 10 ? -35.58389 -28.34849 43.97954 1.000 26.28699 8 THR C N 1
ATOM 2269 C CA . THR C 1 10 ? -35.41912 -27.06802 44.64913 1.000 25.57210 8 THR C CA 1
ATOM 2270 C C . THR C 1 10 ? -36.53903 -26.11240 44.25146 1.000 23.80986 8 THR C C 1
ATOM 2271 O O . THR C 1 10 ? -36.79692 -25.90250 43.05905 1.000 17.44281 8 THR C O 1
ATOM 2282 N N . HIS C 1 11 ? -37.21344 -25.54842 45.25218 1.000 20.42348 9 HIS C N 1
ATOM 2283 C CA . HIS C 1 11 ? -38.16652 -24.46338 45.03584 1.000 18.65617 9 HIS C CA 1
ATOM 2284 C C . HIS C 1 11 ? -37.85396 -23.43051 46.10818 1.000 16.15700 9 HIS C C 1
ATOM 2285 O O . HIS C 1 11 ? -37.92564 -23.74522 47.29996 1.000 18.55100 9 HIS C O 1
ATOM 2299 N N . LEU C 1 12 ? -37.40623 -22.24315 45.69422 1.000 9.84176 10 LEU C N 1
ATOM 2300 C CA . LEU C 1 12 ? -36.99354 -21.20209 46.61947 1.000 8.22776 10 LEU C CA 1
ATOM 2301 C C . LEU C 1 12 ? -37.78832 -19.93922 46.33211 1.000 9.27065 10 LEU C C 1
ATOM 2302 O O . LEU C 1 12 ? -38.17639 -19.68017 45.18710 1.000 12.75354 10 LEU C O 1
ATOM 2318 N N . ARG C 1 13 ? -38.02857 -19.16140 47.38379 1.000 7.22076 11 ARG C N 1
ATOM 2319 C CA . ARG C 1 13 ? -38.65267 -17.85586 47.26176 1.000 7.09588 11 ARG C CA 1
ATOM 2320 C C . ARG C 1 13 ? -37.55034 -16.81322 47.30729 1.000 7.63944 11 ARG C C 1
ATOM 2321 O O . ARG C 1 13 ? -36.62657 -16.91153 48.11899 1.000 8.69641 11 ARG C O 1
ATOM 2342 N N . ILE C 1 14 ? -37.65076 -15.80740 46.44707 1.000 6.67667 12 ILE C N 1
ATOM 2343 C CA . ILE C 1 14 ? -36.55843 -14.85257 46.26259 1.000 5.85925 12 ILE C CA 1
ATOM 2344 C C . ILE C 1 14 ? -37.11911 -13.43768 46.19864 1.000 6.58979 12 ILE C C 1
ATOM 2345 O O . ILE C 1 14 ? -38.32495 -13.22697 45.97872 1.000 8.02125 12 ILE C O 1
ATOM 2361 N N . PRO C 1 15 ? -36.26123 -12.43561 46.41088 1.000 7.28647 13 PRO C N 1
ATOM 2362 C CA . PRO C 1 15 ? -36.76810 -11.06278 46.49836 1.000 8.15410 13 PRO C CA 1
ATOM 2363 C C . PRO C 1 15 ? -37.39365 -10.63415 45.18299 1.000 6.07019 13 PRO C C 1
ATOM 2364 O O . PRO C 1 15 ? -36.98796 -11.05705 44.09099 1.000 8.67439 13 PRO C O 1
ATOM 2375 N N . ARG C 1 16 ? -38.38023 -9.75733 45.29540 1.000 6.69360 14 ARG C N 1
ATOM 2376 C CA . ARG C 1 16 ? -38.94221 -9.12290 44.11526 1.000 8.38687 14 ARG C CA 1
ATOM 2377 C C . ARG C 1 16 ? -37.82648 -8.51250 43.27966 1.000 8.34214 14 ARG C C 1
ATOM 2378 O O . ARG C 1 16 ? -37.03939 -7.69804 43.77072 1.000 9.09666 14 ARG C O 1
ATOM 2399 N N . GLY C 1 17 ? -37.79006 -8.90760 42.00473 1.000 9.26011 15 GLY C N 1
ATOM 2400 C CA . GLY C 1 17 ? -36.82420 -8.43856 41.03731 1.000 8.33426 15 GLY C CA 1
ATOM 2401 C C . GLY C 1 17 ? -35.69268 -9.40545 40.77228 1.000 8.42818 15 GLY C C 1
ATOM 2402 O O . GLY C 1 17 ? -35.07089 -9.34185 39.70056 1.000 7.39849 15 GLY C O 1
ATOM 2406 N N . PHE C 1 18 ? -35.38746 -10.28829 41.71905 1.000 5.83023 16 PHE C N 1
ATOM 2407 C CA . PHE C 1 18 ? -34.28672 -11.21798 41.49152 1.000 5.49795 16 PHE C CA 1
ATOM 2408 C C . PHE C 1 18 ? -34.62048 -12.20950 40.37855 1.000 5.90721 16 PHE C C 1
ATOM 2409 O O . PHE C 1 18 ? -33.72443 -12.63167 39.62914 1.000 5.43234 16 PHE C O 1
ATOM 2426 N N . GLY C 1 19 ? -35.89500 -12.56223 40.21391 1.000 5.86378 17 GLY C N 1
ATOM 2427 C CA . GLY C 1 19 ? -36.27536 -13.38521 39.08114 1.000 6.20711 17 GLY C CA 1
ATOM 2428 C C . GLY C 1 19 ? -35.91466 -12.73605 37.76366 1.000 5.58611 17 GLY C C 1
ATOM 2429 O O . GLY C 1 19 ? -35.34610 -13.37328 36.88182 1.000 6.10184 17 GLY C O 1
ATOM 2433 N N . ASN C 1 20 ? -36.22250 -11.44914 37.62465 1.000 5.71900 18 ASN C N 1
ATOM 2434 C CA . ASN C 1 20 ? -35.82191 -10.73228 36.42222 1.000 5.62398 18 ASN C CA 1
ATOM 2435 C C . ASN C 1 20 ? -34.30384 -10.67399 36.27661 1.000 5.48516 18 ASN C C 1
ATOM 2436 O O . ASN C 1 20 ? -33.76626 -10.72116 35.15181 1.000 6.10168 18 ASN C O 1
ATOM 2447 N N . LEU C 1 21 ? -33.59429 -10.51784 37.39158 1.000 5.41227 19 LEU C N 1
ATOM 2448 C CA . LEU C 1 21 ? -32.14259 -10.46998 37.30587 1.000 5.28818 19 LEU C CA 1
ATOM 2449 C C . LEU C 1 21 ? -31.59954 -11.76589 36.72512 1.000 5.19195 19 LEU C C 1
ATOM 2450 O O . LEU C 1 21 ? -30.79086 -11.74393 35.78716 1.000 6.02252 19 LEU C O 1
ATOM 2466 N N . LEU C 1 22 ? -32.04302 -12.90793 37.25665 1.000 5.17870 20 LEU C N 1
ATOM 2467 C CA . LEU C 1 22 ? -31.62405 -14.18973 36.69978 1.000 5.12808 20 LEU C CA 1
ATOM 2468 C C . LEU C 1 22 ? -32.07836 -14.35350 35.25714 1.000 7.25835 20 LEU C C 1
ATOM 2469 O O . LEU C 1 22 ? -31.37192 -14.96780 34.43899 1.000 6.47288 20 LEU C O 1
ATOM 2485 N N . GLU C 1 23 ? -33.28502 -13.87749 34.93961 1.000 5.29787 21 GLU C N 1
ATOM 2486 C CA . GLU C 1 23 ? -33.77190 -14.04016 33.57366 1.000 5.39227 21 GLU C CA 1
ATOM 2487 C C . GLU C 1 23 ? -32.88562 -13.29986 32.58170 1.000 6.46015 21 GLU C C 1
ATOM 2488 O O . GLU C 1 23 ? -32.63232 -13.79144 31.47775 1.000 6.92789 21 GLU C O 1
ATOM 2500 N N . GLY C 1 24 ? -32.40609 -12.11432 32.95626 1.000 5.38804 22 GLY C N 1
ATOM 2501 C CA . GLY C 1 24 ? -31.56111 -11.34938 32.05202 1.000 7.84050 22 GLY C CA 1
ATOM 2502 C C . GLY C 1 24 ? -30.25746 -12.06137 31.74898 1.000 5.58764 22 GLY C C 1
ATOM 2503 O O . GLY C 1 24 ? -29.82016 -12.13602 30.59154 1.000 5.63413 22 GLY C O 1
ATOM 2507 N N . LEU C 1 25 ? -29.61516 -12.58692 32.79089 1.000 6.77689 23 LEU C N 1
ATOM 2508 C CA . LEU C 1 25 ? -28.43407 -13.41967 32.59031 1.000 6.62445 23 LEU C CA 1
ATOM 2509 C C . LEU C 1 25 ? -28.75842 -14.59658 31.68103 1.000 5.32158 23 LEU C C 1
ATOM 2510 O O . LEU C 1 25 ? -28.04225 -14.87222 30.71399 1.000 6.10640 23 LEU C O 1
ATOM 2526 N N . THR C 1 26 ? -29.83145 -15.31136 31.99688 1.000 5.50420 24 THR C N 1
ATOM 2527 C CA . THR C 1 26 ? -30.17230 -16.52983 31.26948 1.000 5.30950 24 THR C CA 1
ATOM 2528 C C . THR C 1 26 ? -30.38831 -16.24820 29.79703 1.000 7.26633 24 THR C C 1
ATOM 2529 O O . THR C 1 26 ? -29.88343 -16.96959 28.92633 1.000 5.52622 24 THR C O 1
ATOM 2540 N N . ARG C 1 27 ? -31.14208 -15.20352 29.49076 1.000 5.75089 25 ARG C N 1
ATOM 2541 C CA . ARG C 1 27 ? -31.40371 -14.90775 28.09023 1.000 6.01141 25 ARG C CA 1
ATOM 2542 C C . ARG C 1 27 ? -30.12855 -14.52400 27.35718 1.000 5.70897 25 ARG C C 1
ATOM 2543 O O . ARG C 1 27 ? -29.95824 -14.87212 26.18097 1.000 5.85675 25 ARG C O 1
ATOM 2564 N N A GLU C 1 28 ? -29.21386 -13.80847 28.02172 0.640 5.57927 26 GLU C N 1
ATOM 2565 N N B GLU C 1 28 ? -29.21252 -13.82047 28.02680 0.360 5.57849 26 GLU C N 1
ATOM 2566 C CA A GLU C 1 28 ? -27.97198 -13.47181 27.32942 0.640 6.40123 26 GLU C CA 1
ATOM 2567 C CA B GLU C 1 28 ? -27.96405 -13.46484 27.35865 0.360 6.42239 26 GLU C CA 1
ATOM 2568 C C A GLU C 1 28 ? -27.07793 -14.70094 27.15803 0.640 6.20126 26 GLU C C 1
ATOM 2569 C C B GLU C 1 28 ? -27.05865 -14.68408 27.17577 0.360 6.22928 26 GLU C C 1
ATOM 2570 O O A GLU C 1 28 ? -26.43469 -14.83972 26.11247 0.640 6.26694 26 GLU C O 1
ATOM 2571 O O B GLU C 1 28 ? -26.36125 -14.78056 26.15890 0.360 6.31279 26 GLU C O 1
ATOM 2594 N N . VAL C 1 29 ? -27.07169 -15.63019 28.12195 1.000 5.82779 27 VAL C N 1
ATOM 2595 C CA . VAL C 1 29 ? -26.36191 -16.90063 27.91785 1.000 5.50786 27 VAL C CA 1
ATOM 2596 C C . VAL C 1 29 ? -26.93484 -17.66159 26.72380 1.000 5.74239 27 VAL C C 1
ATOM 2597 O O . VAL C 1 29 ? -26.19698 -18.21489 25.89504 1.000 5.82720 27 VAL C O 1
ATOM 2610 N N . LEU C 1 30 ? -28.25279 -17.70403 26.61282 1.000 5.76501 28 LEU C N 1
ATOM 2611 C CA . LEU C 1 30 ? -28.83490 -18.41428 25.48191 1.000 5.97210 28 LEU C CA 1
ATOM 2612 C C . LEU C 1 30 ? -28.50061 -17.71788 24.15740 1.000 6.14539 28 LEU C C 1
ATOM 2613 O O . LEU C 1 30 ? -28.28420 -18.38045 23.13555 1.000 6.33760 28 LEU C O 1
ATOM 2629 N N . ARG C 1 31 ? -28.49999 -16.38720 24.14135 1.000 6.11354 29 ARG C N 1
ATOM 2630 C CA . ARG C 1 31 ? -28.22432 -15.61716 22.92869 1.000 6.29915 29 ARG C CA 1
ATOM 2631 C C . ARG C 1 31 ? -26.79180 -15.79803 22.45151 1.000 8.47154 29 ARG C C 1
ATOM 2632 O O . ARG C 1 31 ? -26.52189 -15.81698 21.24379 1.000 7.74882 29 ARG C O 1
ATOM 2653 N N A GLU C 1 32 ? -25.84323 -15.91684 23.37622 0.500 6.50156 30 GLU C N 1
ATOM 2654 N N B GLU C 1 32 ? -25.86212 -15.86956 23.39585 0.500 6.49915 30 GLU C N 1
ATOM 2655 C CA A GLU C 1 32 ? -24.43101 -15.91490 23.02783 0.500 7.26755 30 GLU C CA 1
ATOM 2656 C CA B GLU C 1 32 ? -24.46745 -15.90825 23.02982 0.500 7.24239 30 GLU C CA 1
ATOM 2657 C C A GLU C 1 32 ? -23.85467 -17.31271 22.91372 0.500 8.20575 30 GLU C C 1
ATOM 2658 C C B GLU C 1 32 ? -23.88487 -17.31223 22.94185 0.500 8.16887 30 GLU C C 1
ATOM 2659 O O A GLU C 1 32 ? -22.86445 -17.49340 22.16649 0.500 11.27190 30 GLU C O 1
ATOM 2660 O O B GLU C 1 32 ? -22.86755 -17.49929 22.27596 0.500 11.41014 30 GLU C O 1
ATOM 2683 N N . GLN C 1 33 ? -24.44002 -18.28896 23.62122 1.000 6.15687 31 GLN C N 1
ATOM 2684 C CA . GLN C 1 33 ? -23.87036 -19.63255 23.71245 1.000 7.25599 31 GLN C CA 1
ATOM 2685 C C . GLN C 1 33 ? -22.37997 -19.59436 24.07244 1.000 11.77769 31 GLN C C 1
ATOM 2686 O O . GLN C 1 33 ? -21.53368 -20.12717 23.34734 1.000 10.08277 31 GLN C O 1
ATOM 2700 N N . PRO C 1 34 ? -22.03947 -19.00037 25.20545 1.000 7.67720 32 PRO C N 1
ATOM 2701 C CA . PRO C 1 34 ? -20.64049 -18.99239 25.62920 1.000 9.23576 32 PRO C CA 1
ATOM 2702 C C . PRO C 1 34 ? -20.14906 -20.40484 25.85021 1.000 8.94309 32 PRO C C 1
ATOM 2703 O O . PRO C 1 34 ? -20.84168 -21.23468 26.45451 1.000 12.38637 32 PRO C O 1
ATOM 2714 N N . GLU C 1 35 ? -18.90621 -20.65297 25.41732 1.000 13.62484 33 GLU C N 1
ATOM 2715 C CA . GLU C 1 35 ? -18.29354 -21.93283 25.74331 1.000 18.01213 33 GLU C CA 1
ATOM 2716 C C . GLU C 1 35 ? -18.02762 -22.06814 27.24225 1.000 22.09083 33 GLU C C 1
ATOM 2717 O O . GLU C 1 35 ? -18.02739 -23.18869 27.76367 1.000 20.65609 33 GLU C O 1
ATOM 2729 N N . ASP C 1 36 ? -17.83513 -20.95148 27.95616 1.000 14.98440 34 ASP C N 1
ATOM 2730 C CA . ASP C 1 36 ? -17.54909 -20.95820 29.40221 1.000 11.59046 34 ASP C CA 1
ATOM 2731 C C . ASP C 1 36 ? -18.58572 -20.06887 30.09238 1.000 8.68118 34 ASP C C 1
ATOM 2732 O O . ASP C 1 36 ? -18.44451 -18.84029 30.12321 1.000 9.86087 34 ASP C O 1
ATOM 2741 N N . ILE C 1 37 ? -19.63336 -20.68673 30.63499 1.000 9.77291 35 ILE C N 1
ATOM 2742 C CA . ILE C 1 37 ? -20.77765 -19.91032 31.10478 1.000 8.62254 35 ILE C CA 1
ATOM 2743 C C . ILE C 1 37 ? -20.40999 -19.07230 32.32375 1.000 8.81782 35 ILE C C 1
ATOM 2744 O O . ILE C 1 37 ? -20.80911 -17.90907 32.43004 1.000 9.26076 35 ILE C O 1
ATOM 2760 N N . ALA C 1 38 ? -19.64817 -19.63927 33.27238 1.000 7.21275 36 ALA C N 1
ATOM 2761 C CA . ALA C 1 38 ? -19.32838 -18.87903 34.48018 1.000 5.40968 36 ALA C CA 1
ATOM 2762 C C . ALA C 1 38 ? -18.50308 -17.64927 34.15741 1.000 6.42442 36 ALA C C 1
ATOM 2763 O O . ALA C 1 38 ? -18.72213 -16.57901 34.74119 1.000 7.96963 36 ALA C O 1
ATOM 2770 N N . THR C 1 39 ? -17.54832 -17.76335 33.23101 1.000 7.42331 37 THR C N 1
ATOM 2771 C CA . THR C 1 39 ? -16.80733 -16.56941 32.83261 1.000 6.06909 37 THR C CA 1
ATOM 2772 C C . THR C 1 39 ? -17.73947 -15.54864 32.21015 1.000 9.87532 37 THR C C 1
ATOM 2773 O O . THR C 1 39 ? -17.66498 -14.34959 32.51426 1.000 8.91658 37 THR C O 1
ATOM 2784 N N . PHE C 1 40 ? -18.66174 -16.01629 31.36650 1.000 6.23478 38 PHE C N 1
ATOM 2785 C CA . PHE C 1 40 ? -19.63194 -15.11945 30.74379 1.000 10.37191 38 PHE C CA 1
ATOM 2786 C C . PHE C 1 40 ? -20.50271 -14.42473 31.78194 1.000 6.55383 38 PHE C C 1
ATOM 2787 O O . PHE C 1 40 ? -20.83006 -13.23437 31.64211 1.000 7.58246 38 PHE C O 1
ATOM 2804 N N . ALA C 1 41 ? -20.92169 -15.16060 32.80935 1.000 6.38216 39 ALA C N 1
ATOM 2805 C CA . ALA C 1 41 ? -21.76253 -14.56821 33.83902 1.000 7.44942 39 ALA C CA 1
ATOM 2806 C C . ALA C 1 41 ? -21.03098 -13.46807 34.59771 1.000 5.75598 39 ALA C C 1
ATOM 2807 O O . ALA C 1 41 ? -21.62010 -12.42969 34.93781 1.000 7.34868 39 ALA C O 1
ATOM 2814 N N . ALA C 1 42 ? -19.74952 -13.66394 34.87741 1.000 7.05619 40 ALA C N 1
ATOM 2815 C CA . ALA C 1 42 ? -19.02366 -12.60216 35.56389 1.000 6.78293 40 ALA C CA 1
ATOM 2816 C C . ALA C 1 42 ? -18.96040 -11.35347 34.69026 1.000 9.95397 40 ALA C C 1
ATOM 2817 O O . ALA C 1 42 ? -19.12276 -10.22784 35.18473 1.000 10.23783 40 ALA C O 1
ATOM 2824 N N . VAL C 1 43 ? -18.75824 -11.53305 33.37992 1.000 9.52511 41 VAL C N 1
ATOM 2825 C CA . VAL C 1 43 ? -18.74361 -10.39484 32.46352 1.000 8.74926 41 VAL C CA 1
ATOM 2826 C C . VAL C 1 43 ? -20.12015 -9.76319 32.38223 1.000 10.21186 41 VAL C C 1
ATOM 2827 O O . VAL C 1 43 ? -20.25079 -8.53144 32.38970 1.000 9.55467 41 VAL C O 1
ATOM 2840 N N . TYR C 1 44 ? -21.16834 -10.59103 32.32090 1.000 7.34024 42 TYR C N 1
ATOM 2841 C CA . TYR C 1 44 ? -22.53521 -10.08383 32.28682 1.000 5.65090 42 TYR C CA 1
ATOM 2842 C C . TYR C 1 44 ? -22.79935 -9.11686 33.43280 1.000 5.43776 42 TYR C C 1
ATOM 2843 O O . TYR C 1 44 ? -23.29705 -8.00443 33.21029 1.000 7.28117 42 TYR C O 1
ATOM 2861 N N . PHE C 1 45 ? -22.47677 -9.51731 34.67039 1.000 5.66395 43 PHE C N 1
ATOM 2862 C CA . PHE C 1 45 ? -22.78765 -8.65719 35.81865 1.000 7.17260 43 PHE C CA 1
ATOM 2863 C C . PHE C 1 45 ? -21.86254 -7.44912 35.86833 1.000 8.42368 43 PHE C C 1
ATOM 2864 O O . PHE C 1 45 ? -22.29615 -6.34608 36.22596 1.000 7.43371 43 PHE C O 1
ATOM 2881 N N . THR C 1 46 ? -20.61011 -7.61302 35.46034 1.000 9.13750 44 THR C N 1
ATOM 2882 C CA . THR C 1 46 ? -19.71883 -6.45848 35.37039 1.000 8.49323 44 THR C CA 1
ATOM 2883 C C . THR C 1 46 ? -20.28831 -5.40844 34.42364 1.000 9.90967 44 THR C C 1
ATOM 2884 O O . THR C 1 46 ? -20.33270 -4.21176 34.75729 1.000 10.57681 44 THR C O 1
ATOM 2895 N N A GLU C 1 47 ? -20.73955 -5.84121 33.23973 0.514 8.23062 45 GLU C N 1
ATOM 2896 N N B GLU C 1 47 ? -20.73924 -5.83534 33.24162 0.486 8.23743 45 GLU C N 1
ATOM 2897 C CA A GLU C 1 47 ? -21.28125 -4.91460 32.24796 0.514 10.36767 45 GLU C CA 1
ATOM 2898 C CA B GLU C 1 47 ? -21.26940 -4.88789 32.26603 0.486 10.40268 45 GLU C CA 1
ATOM 2899 C C A GLU C 1 47 ? -22.62060 -4.33529 32.69483 0.514 10.97377 45 GLU C C 1
ATOM 2900 C C B GLU C 1 47 ? -22.61794 -4.32464 32.70732 0.486 10.97794 45 GLU C C 1
ATOM 2901 O O A GLU C 1 47 ? -22.89899 -3.14996 32.46802 0.514 9.52757 45 GLU C O 1
ATOM 2902 O O B GLU C 1 47 ? -22.90421 -3.14029 32.48602 0.486 9.52652 45 GLU C O 1
ATOM 2925 N N . LEU C 1 48 ? -23.45719 -5.14364 33.34897 1.000 10.24446 46 LEU C N 1
ATOM 2926 C CA . LEU C 1 48 ? -24.73061 -4.62992 33.84641 1.000 8.15147 46 LEU C CA 1
ATOM 2927 C C . LEU C 1 48 ? -24.50642 -3.56764 34.91823 1.000 8.46178 46 LEU C C 1
ATOM 2928 O O . LEU C 1 48 ? -25.21567 -2.55291 34.96749 1.000 10.08572 46 LEU C O 1
ATOM 2944 N N . LEU C 1 49 ? -23.51655 -3.77878 35.77603 1.000 7.36920 47 LEU C N 1
ATOM 2945 C CA . LEU C 1 49 ? -23.19597 -2.79703 36.80674 1.000 6.35830 47 LEU C CA 1
ATOM 2946 C C . LEU C 1 49 ? -22.66106 -1.50415 36.19618 1.000 11.17244 47 LEU C C 1
ATOM 2947 O O . LEU C 1 49 ? -22.96622 -0.40862 36.67813 1.000 9.18740 47 LEU C O 1
ATOM 2963 N N . LYS C 1 50 ? -21.84874 -1.60464 35.14265 1.000 7.75882 48 LYS C N 1
ATOM 2964 C CA . LYS C 1 50 ? -21.38538 -0.39039 34.45929 1.000 11.17896 48 LYS C CA 1
ATOM 2965 C C . LYS C 1 50 ? -22.55201 0.38451 33.86363 1.000 10.14497 48 LYS C C 1
ATOM 2966 O O . LYS C 1 50 ? -22.61925 1.61652 33.98310 1.000 11.44128 48 LYS C O 1
ATOM 2985 N N . ALA C 1 51 ? -23.51698 -0.32129 33.27773 1.000 8.55766 49 ALA C N 1
ATOM 2986 C CA . ALA C 1 51 ? -24.68808 0.34540 32.72891 1.000 8.20261 49 ALA C CA 1
ATOM 2987 C C . ALA C 1 51 ? -25.49494 1.01139 33.83239 1.000 9.08169 49 ALA C C 1
ATOM 2988 O O . ALA C 1 51 ? -25.99594 2.12983 33.66125 1.000 10.38984 49 ALA C O 1
ATOM 2995 N N . ARG C 1 52 ? -25.65003 0.32880 34.96348 1.000 7.66272 50 ARG C N 1
ATOM 2996 C CA . ARG C 1 52 ? -26.37284 0.93549 36.07680 1.000 7.81800 50 ARG C CA 1
ATOM 2997 C C . ARG C 1 52 ? -25.66194 2.18813 36.56425 1.000 7.23027 50 ARG C C 1
ATOM 2998 O O . ARG C 1 52 ? -26.30554 3.21611 36.82845 1.000 10.72995 50 ARG C O 1
ATOM 3019 N N . GLU C 1 53 ? -24.34013 2.12041 36.70543 1.000 6.84616 51 GLU C N 1
ATOM 3020 C CA . GLU C 1 53 ? -23.57834 3.28962 37.14603 1.000 7.29449 51 GLU C CA 1
ATOM 3021 C C . GLU C 1 53 ? -23.78064 4.46669 36.20399 1.000 9.53099 51 GLU C C 1
ATOM 3022 O O . GLU C 1 53 ? -24.02930 5.60128 36.63586 1.000 9.11531 51 GLU C O 1
ATOM 3034 N N . GLU C 1 54 ? -23.64672 4.21601 34.90388 1.000 9.77118 52 GLU C N 1
ATOM 3035 C CA . GLU C 1 54 ? -23.77692 5.29388 33.92436 1.000 7.67309 52 GLU C CA 1
ATOM 3036 C C . GLU C 1 54 ? -25.14966 5.92746 33.91583 1.000 10.20073 52 GLU C C 1
ATOM 3037 O O . GLU C 1 54 ? -25.26280 7.13747 33.65414 1.000 10.57543 52 GLU C O 1
ATOM 3049 N N A SER C 1 55 ? -26.18688 5.12981 34.17814 0.588 8.94788 53 SER C N 1
ATOM 3050 N N B SER C 1 55 ? -26.20390 5.16115 34.20080 0.412 8.91558 53 SER C N 1
ATOM 3051 C CA A SER C 1 55 ? -27.54005 5.65501 34.22899 0.588 8.94532 53 SER C CA 1
ATOM 3052 C CA B SER C 1 55 ? -27.57487 5.66748 34.22447 0.412 8.92219 53 SER C CA 1
ATOM 3053 C C A SER C 1 55 ? -27.83439 6.47459 35.48636 0.588 8.01472 53 SER C C 1
ATOM 3054 C C B SER C 1 55 ? -27.87137 6.49623 35.46984 0.412 8.01268 53 SER C C 1
ATOM 3055 O O A SER C 1 55 ? -28.85301 7.14420 35.55082 0.588 8.30192 53 SER C O 1
ATOM 3056 O O B SER C 1 55 ? -28.88098 7.21575 35.48141 0.412 8.30396 53 SER C O 1
ATOM 3071 N N . GLY C 1 56 ? -26.97154 6.44271 36.47199 1.000 7.71755 54 GLY C N 1
ATOM 3072 C CA . GLY C 1 56 ? -27.20639 7.08044 37.76188 1.000 6.92468 54 GLY C CA 1
ATOM 3073 C C . GLY C 1 56 ? -28.02992 6.27077 38.73793 1.000 9.67564 54 GLY C C 1
ATOM 3074 O O . GLY C 1 56 ? -28.57052 6.84139 39.70418 1.000 9.27546 54 GLY C O 1
ATOM 3078 N N . LEU C 1 57 ? -28.15209 4.96530 38.51912 1.000 6.65784 55 LEU C N 1
ATOM 3079 C CA . LEU C 1 57 ? -29.01023 4.11419 39.32353 1.000 6.73071 55 LEU C CA 1
ATOM 3080 C C . LEU C 1 57 ? -28.24991 3.33641 40.39411 1.000 9.75472 55 LEU C C 1
ATOM 3081 O O . LEU C 1 57 ? -28.85000 2.48790 41.06744 1.000 8.41031 55 LEU C O 1
ATOM 3097 N N . ASP C 1 58 ? -26.97275 3.63123 40.61364 1.000 7.17146 56 ASP C N 1
ATOM 3098 C CA . ASP C 1 58 ? -26.29726 2.98900 41.73466 1.000 7.28510 56 ASP C CA 1
ATOM 3099 C C . ASP C 1 58 ? -27.00051 3.36854 43.02916 1.000 7.92872 56 ASP C C 1
ATOM 3100 O O . ASP C 1 58 ? -27.37636 4.52986 43.21432 1.000 7.75305 56 ASP C O 1
ATOM 3109 N N . PRO C 1 59 ? -27.15159 2.43501 43.96218 1.000 7.61341 57 PRO C N 1
ATOM 3110 C CA . PRO C 1 59 ? -27.77987 2.77674 45.24163 1.000 8.52733 57 PRO C CA 1
ATOM 3111 C C . PRO C 1 59 ? -27.02352 3.88806 45.94149 1.000 10.66179 57 PRO C C 1
ATOM 3112 O O . PRO C 1 59 ? -25.79390 3.91791 45.95424 1.000 12.33288 57 PRO C O 1
ATOM 3123 N N . ALA C 1 60 ? -27.78348 4.80773 46.51972 1.000 11.86252 58 ALA C N 1
ATOM 3124 C CA . ALA C 1 60 ? -27.19288 5.89095 47.28838 1.000 15.61859 58 ALA C CA 1
ATOM 3125 C C . ALA C 1 60 ? -26.59151 5.31910 48.55890 1.000 16.18482 58 ALA C C 1
ATOM 3126 O O . ALA C 1 60 ? -27.24404 4.56073 49.27203 1.000 18.51490 58 ALA C O 1
ATOM 3133 N N . GLU C 1 61 ? -25.36854 5.68122 48.84842 1.000 20.60976 59 GLU C N 1
ATOM 3134 C CA . GLU C 1 61 ? -24.70642 5.24052 50.06875 1.000 29.15168 59 GLU C CA 1
ATOM 3135 C C . GLU C 1 61 ? -24.57838 6.50520 50.90541 1.000 17.85258 59 GLU C C 1
ATOM 3136 O O . GLU C 1 61 ? -23.68468 7.31719 50.64979 1.000 21.87538 59 GLU C O 1
ATOM 3148 N N . TRP C 1 62 ? -25.52690 6.72430 51.81748 1.000 18.25710 60 TRP C N 1
ATOM 3149 C CA . TRP C 1 62 ? -25.58632 8.01233 52.51342 1.000 12.43418 60 TRP C CA 1
ATOM 3150 C C . TRP C 1 62 ? -24.50899 8.14236 53.59001 1.000 16.83035 60 TRP C C 1
ATOM 3151 O O . TRP C 1 62 ? -24.23152 9.26219 54.04031 1.000 12.50885 60 TRP C O 1
ATOM 3172 N N . GLY C 1 63 ? -23.87414 7.04765 53.97874 1.000 24.00755 61 GLY C N 1
ATOM 3173 C CA . GLY C 1 63 ? -22.70635 7.17486 54.83634 1.000 21.93404 61 GLY C CA 1
ATOM 3174 C C . GLY C 1 63 ? -21.41255 7.41010 54.09917 1.000 22.55458 61 GLY C C 1
ATOM 3175 O O . GLY C 1 63 ? -20.40168 7.73212 54.73670 1.000 26.12144 61 GLY C O 1
ATOM 3179 N N . ALA C 1 64 ? -21.42901 7.29724 52.77306 1.000 15.57682 62 ALA C N 1
ATOM 3180 C CA . ALA C 1 64 ? -20.24029 7.38280 51.94444 1.000 18.78625 62 ALA C CA 1
ATOM 3181 C C . ALA C 1 64 ? -20.01287 8.83523 51.52284 1.000 17.24663 62 ALA C C 1
ATOM 3182 O O . ALA C 1 64 ? -20.88724 9.69057 51.65074 1.000 29.49744 62 ALA C O 1
ATOM 3189 N N . LYS C 1 65 ? -18.81584 9.11201 51.02991 1.000 13.58465 63 LYS C N 1
ATOM 3190 C CA . LYS C 1 65 ? -18.50118 10.47954 50.63703 1.000 11.64877 63 LYS C CA 1
ATOM 3191 C C . LYS C 1 65 ? -19.50904 10.94672 49.59222 1.000 13.04597 63 LYS C C 1
ATOM 3192 O O . LYS C 1 65 ? -19.83374 10.19915 48.65594 1.000 11.90912 63 LYS C O 1
ATOM 3211 N N . LEU C 1 66 ? -20.01423 12.17024 49.77444 1.000 11.40654 64 LEU C N 1
ATOM 3212 C CA . LEU C 1 66 ? -20.85204 12.84437 48.77622 1.000 10.20920 64 LEU C CA 1
ATOM 3213 C C . LEU C 1 66 ? -19.91954 13.37728 47.68862 1.000 7.70420 64 LEU C C 1
ATOM 3214 O O . LEU C 1 66 ? -19.61989 14.57439 47.60239 1.000 11.70972 64 LEU C O 1
ATOM 3230 N N . GLU C 1 67 ? -19.47971 12.46406 46.82427 1.000 10.26453 65 GLU C N 1
ATOM 3231 C CA . GLU C 1 67 ? -18.40545 12.78660 45.89606 1.000 14.68123 65 GLU C CA 1
ATOM 3232 C C . GLU C 1 67 ? -18.87261 13.52619 44.65656 1.000 12.13546 65 GLU C C 1
ATOM 3233 O O . GLU C 1 67 ? -18.03675 14.12607 43.97634 1.000 14.83159 65 GLU C O 1
ATOM 3245 N N . ASP C 1 68 ? -20.16587 13.47978 44.32240 1.000 9.43514 66 ASP C N 1
ATOM 3246 C CA . ASP C 1 68 ? -20.61991 14.21674 43.14928 1.000 7.80453 66 ASP C CA 1
ATOM 3247 C C . ASP C 1 68 ? -20.90680 15.67289 43.51893 1.000 10.68550 66 ASP C C 1
ATOM 3248 O O . ASP C 1 68 ? -20.97919 16.06089 44.70280 1.000 8.23037 66 ASP C O 1
ATOM 3257 N N . ARG C 1 69 ? -21.08230 16.49565 42.48550 1.000 8.21876 67 ARG C N 1
ATOM 3258 C CA . ARG C 1 69 ? -21.27854 17.92070 42.67162 1.000 8.64235 67 ARG C CA 1
ATOM 3259 C C . ARG C 1 69 ? -22.46574 18.41252 41.86411 1.000 10.87108 67 ARG C C 1
ATOM 3260 O O . ARG C 1 69 ? -22.71804 17.92889 40.75480 1.000 11.52408 67 ARG C O 1
ATOM 3281 N N . PHE C 1 70 ? -23.19013 19.38064 42.41854 1.000 9.39672 68 PHE C N 1
ATOM 3282 C CA . PHE C 1 70 ? -24.29128 20.03699 41.72257 1.000 9.77842 68 PHE C CA 1
ATOM 3283 C C . PHE C 1 70 ? -24.08152 21.53707 41.77363 1.000 11.30664 68 PHE C C 1
ATOM 3284 O O . PHE C 1 70 ? -23.81192 22.09200 42.84120 1.000 10.38736 68 PHE C O 1
ATOM 3301 N N . TYR C 1 71 ? -24.22059 22.20092 40.63130 1.000 10.41741 69 TYR C N 1
ATOM 3302 C CA . TYR C 1 71 ? -24.05721 23.64699 40.55719 1.000 10.91093 69 TYR C CA 1
ATOM 3303 C C . TYR C 1 71 ? -25.30839 24.31289 39.99805 1.000 11.35961 69 TYR C C 1
ATOM 3304 O O . TYR C 1 71 ? -25.97255 23.76203 39.11605 1.000 16.11403 69 TYR C O 1
ATOM 3322 N N . ASN C 1 72 ? -25.62224 25.50497 40.50325 1.000 13.40053 70 ASN C N 1
ATOM 3323 C CA . ASN C 1 72 ? -26.65918 26.32609 39.87607 1.000 14.93570 70 ASN C CA 1
ATOM 3324 C C . ASN C 1 72 ? -26.42615 27.78846 40.22590 1.000 16.43425 70 ASN C C 1
ATOM 3325 O O . ASN C 1 72 ? -26.17398 28.11709 41.38243 1.000 29.22287 70 ASN C O 1
ATOM 3336 N N . ASN C 1 73 ? -26.48850 28.65137 39.21610 1.000 38.14992 71 ASN C N 1
ATOM 3337 C CA . ASN C 1 73 ? -26.21085 30.07326 39.39007 1.000 46.25098 71 ASN C CA 1
ATOM 3338 C C . ASN C 1 73 ? -27.44140 30.80516 39.91031 1.000 47.25250 71 ASN C C 1
ATOM 3339 O O . ASN C 1 73 ? -28.58096 30.44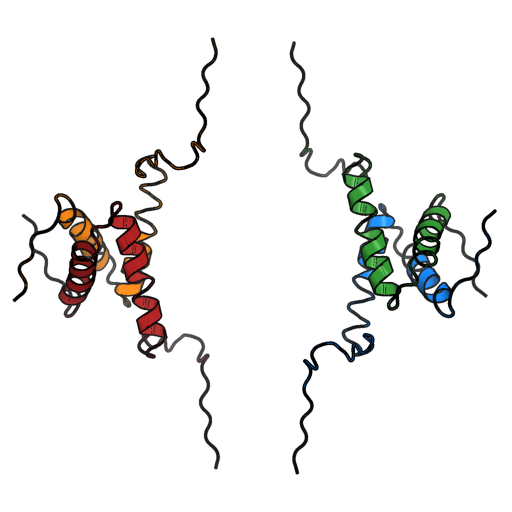033 39.60900 1.000 35.59076 71 ASN C O 1
ATOM 3350 N N . HIS C 1 74 ? -27.19762 31.84534 40.70932 1.000 47.64993 72 HIS C N 1
ATOM 3351 C CA . HIS C 1 74 ? -28.26538 32.73545 41.15785 1.000 46.98734 72 HIS C CA 1
ATOM 3352 C C . HIS C 1 74 ? -27.79851 34.19286 41.15233 1.000 45.87186 72 HIS C C 1
ATOM 3353 O O . HIS C 1 74 ? -26.91442 34.57294 41.92052 1.000 67.58463 72 HIS C O 1
ATOM 3367 N N . ASN D 1 9 ? 35.72065 31.80541 44.18175 1.000 54.30190 7 ASN D N 1
ATOM 3368 C CA . ASN D 1 9 ? 36.21090 30.58444 43.56545 1.000 42.49652 7 ASN D CA 1
ATOM 3369 C C . ASN D 1 9 ? 36.15268 29.37615 44.46318 1.000 50.34176 7 ASN D C 1
ATOM 3370 O O . ASN D 1 9 ? 36.60271 29.40137 45.60289 1.000 49.57861 7 ASN D O 1
ATOM 3380 N N . THR D 1 10 ? 35.61674 28.30083 43.90168 1.000 28.88682 8 THR D N 1
ATOM 3381 C CA . THR D 1 10 ? 35.43115 27.04869 44.61358 1.000 29.02854 8 THR D CA 1
ATOM 3382 C C . THR D 1 10 ? 36.55432 26.09433 44.23444 1.000 30.54999 8 THR D C 1
ATOM 3383 O O . THR D 1 10 ? 36.81038 25.85774 43.04790 1.000 18.08210 8 THR D O 1
ATOM 3394 N N . HIS D 1 11 ? 37.22106 25.56071 45.24793 1.000 24.45274 9 HIS D N 1
ATOM 3395 C CA . HIS D 1 11 ? 38.21128 24.49968 45.08816 1.000 20.81525 9 HIS D CA 1
ATOM 3396 C C . HIS D 1 11 ? 37.86359 23.44981 46.13822 1.000 16.88866 9 HIS D C 1
ATOM 3397 O O . HIS D 1 11 ? 37.91733 23.73627 47.33773 1.000 21.21713 9 HIS D O 1
ATOM 3411 N N . LEU D 1 12 ? 37.43377 22.26463 45.70154 1.000 8.99724 10 LEU D N 1
ATOM 3412 C CA . LEU D 1 12 ? 37.01509 21.21666 46.61847 1.000 9.24062 10 LEU D CA 1
ATOM 3413 C C . LEU D 1 12 ? 37.80253 19.94264 46.35246 1.000 8.38674 10 LEU D C 1
ATOM 3414 O O . LEU D 1 12 ? 38.18508 19.65220 45.21050 1.000 12.93313 10 LEU D O 1
ATOM 3430 N N . ARG D 1 13 ? 38.03119 19.17497 47.41454 1.000 6.41333 11 ARG D N 1
ATOM 3431 C CA . ARG D 1 13 ? 38.64960 17.86502 47.29145 1.000 7.32981 11 ARG D CA 1
ATOM 3432 C C . ARG D 1 13 ? 37.54638 16.82099 47.32889 1.000 7.16162 11 ARG D C 1
ATOM 3433 O O . ARG D 1 13 ? 36.60488 16.93038 48.11642 1.000 7.88527 11 ARG D O 1
ATOM 3454 N N . ILE D 1 14 ? 37.64191 15.81807 46.46176 1.000 6.34934 12 ILE D N 1
ATOM 3455 C CA . ILE D 1 14 ? 36.54213 14.86885 46.27751 1.000 5.71882 12 ILE D CA 1
ATOM 3456 C C . ILE D 1 14 ? 37.10079 13.45284 46.20447 1.000 7.35434 12 ILE D C 1
ATOM 3457 O O . ILE D 1 14 ? 38.30230 13.24776 45.96478 1.000 7.61301 12 ILE D O 1
ATOM 3473 N N . PRO D 1 15 ? 36.24217 12.44385 46.40960 1.000 7.05987 13 PRO D N 1
ATOM 3474 C CA . PRO D 1 15 ? 36.74890 11.06762 46.49179 1.000 9.07115 13 PRO D CA 1
ATOM 3475 C C . PRO D 1 15 ? 37.38620 10.62912 45.18336 1.000 5.92491 13 PRO D C 1
ATOM 3476 O O . PRO D 1 15 ? 36.97936 11.04025 44.08808 1.000 8.51352 13 PRO D O 1
ATOM 3487 N N . ARG D 1 16 ? 38.38072 9.75655 45.30180 1.000 7.63440 14 ARG D N 1
ATOM 3488 C CA . ARG D 1 16 ? 38.95380 9.11997 44.12314 1.000 9.67086 14 ARG D CA 1
ATOM 3489 C C . ARG D 1 16 ? 37.84008 8.51319 43.27997 1.000 7.42972 14 ARG D C 1
ATOM 3490 O O . ARG D 1 16 ? 37.03689 7.71410 43.77306 1.000 9.97509 14 ARG D O 1
ATOM 3511 N N . GLY D 1 17 ? 37.81232 8.89826 42.00201 1.000 9.75747 15 GLY D N 1
ATOM 3512 C CA . GLY D 1 17 ? 36.83442 8.42622 41.04173 1.000 7.51545 15 GLY D CA 1
ATOM 3513 C C . GLY D 1 17 ? 35.69536 9.38734 40.76758 1.000 7.83313 15 GLY D C 1
ATOM 3514 O O . GLY D 1 17 ? 35.07046 9.30662 39.69344 1.000 8.70363 15 GLY D O 1
ATOM 3518 N N . PHE D 1 18 ? 35.38759 10.28624 41.70672 1.000 6.31626 16 PHE D N 1
ATOM 3519 C CA . PHE D 1 18 ? 34.29308 11.22237 41.48416 1.000 5.36783 16 PHE D CA 1
ATOM 3520 C C . PHE D 1 18 ? 34.63086 12.21861 40.38411 1.000 5.74455 16 PHE D C 1
ATOM 3521 O O . PHE D 1 18 ? 33.73961 12.64205 39.63505 1.000 6.29988 16 PHE D O 1
ATOM 3538 N N . GLY D 1 19 ? 35.90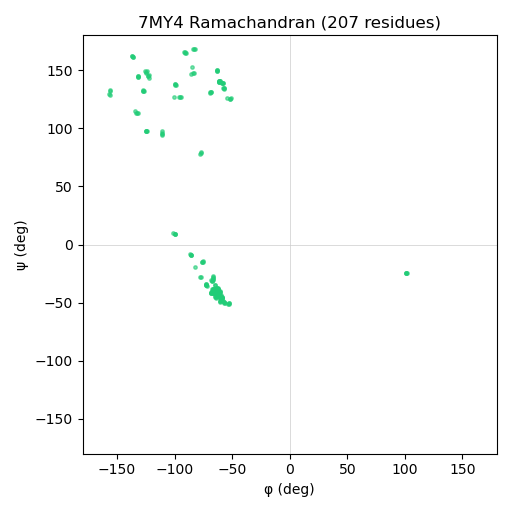143 12.56272 40.22314 1.000 5.56420 17 GLY D N 1
ATOM 3539 C CA . GLY D 1 19 ? 36.27267 13.39263 39.09668 1.000 5.82373 17 GLY D CA 1
ATOM 3540 C C . GLY D 1 19 ? 35.90407 12.74570 37.77898 1.000 7.09373 17 GLY D C 1
ATOM 3541 O O . GLY D 1 19 ? 35.33092 13.38428 36.89951 1.000 6.47678 17 GLY D O 1
ATOM 3545 N N . ASN D 1 20 ? 36.22040 11.45758 37.63189 1.000 7.00778 18 ASN D N 1
ATOM 3546 C CA . ASN D 1 20 ? 35.82286 10.73741 36.42913 1.000 5.48863 18 ASN D CA 1
ATOM 3547 C C . ASN D 1 20 ? 34.30172 10.66339 36.28647 1.000 6.16106 18 ASN D C 1
ATOM 3548 O O . ASN D 1 20 ? 33.77156 10.71401 35.16915 1.000 6.43921 18 ASN D O 1
ATOM 3559 N N . LEU D 1 21 ? 33.57664 10.50223 37.39621 1.000 5.28542 19 LEU D N 1
ATOM 3560 C CA . LEU D 1 21 ? 32.12393 10.44845 37.30185 1.000 5.16778 19 LEU D CA 1
ATOM 3561 C C . LEU D 1 21 ? 31.57873 11.74682 36.71243 1.000 5.49146 19 LEU D C 1
ATOM 3562 O O . LEU D 1 21 ? 30.76897 11.72871 35.76285 1.000 5.98392 19 LEU D O 1
ATOM 3578 N N . LEU D 1 22 ? 32.03715 12.89137 37.24524 1.000 5.06326 20 LEU D N 1
ATOM 3579 C CA . LEU D 1 22 ? 31.62883 14.19081 36.70946 1.000 5.01696 20 LEU D CA 1
ATOM 3580 C C . LEU D 1 22 ? 32.08060 14.37428 35.26413 1.000 6.04143 20 LEU D C 1
ATOM 3581 O O . LEU D 1 22 ? 31.36841 14.98736 34.45740 1.000 6.30245 20 LEU D O 1
ATOM 3597 N N . GLU D 1 23 ? 33.28803 13.90062 34.93043 1.000 5.18057 21 GLU D N 1
ATOM 3598 C CA . GLU D 1 23 ? 33.76821 14.04727 33.55608 1.000 5.42033 21 GLU D CA 1
ATOM 3599 C C . GLU D 1 23 ? 32.87650 13.29369 32.57139 1.000 6.29574 21 GLU D C 1
ATOM 3600 O O . GLU D 1 23 ? 32.62466 13.76734 31.45428 1.000 5.99054 21 GLU D O 1
ATOM 3612 N N . GLY D 1 24 ? 32.39176 12.11327 32.95690 1.000 5.27871 22 GLY D N 1
ATOM 3613 C CA . GLY D 1 24 ? 31.55159 11.34911 32.04321 1.000 7.92796 22 GLY D CA 1
ATOM 3614 C C . GLY D 1 24 ? 30.24438 12.05528 31.74893 1.000 5.66808 22 GLY D C 1
ATOM 3615 O O . GLY D 1 24 ? 29.80609 12.13626 30.59209 1.000 6.19656 22 GLY D O 1
ATOM 3619 N N . LEU D 1 25 ? 29.60853 12.58402 32.79150 1.000 5.98771 23 LEU D N 1
ATOM 3620 C CA . LEU D 1 25 ? 28.42769 13.40918 32.58019 1.000 6.01874 23 LEU D CA 1
ATOM 3621 C C . LEU D 1 25 ? 28.75771 14.58312 31.67116 1.000 5.10028 23 LEU D C 1
ATOM 3622 O O . LEU D 1 25 ? 28.05497 14.85988 30.69358 1.000 6.31955 23 LEU D O 1
ATOM 3638 N N . THR D 1 26 ? 29.83086 15.29270 31.99335 1.000 5.91650 24 THR D N 1
ATOM 3639 C CA . THR D 1 26 ? 30.16741 16.52145 31.27162 1.000 5.21516 24 THR D CA 1
ATOM 3640 C C . THR D 1 26 ? 30.38410 16.24516 29.79664 1.000 6.78504 24 THR D C 1
ATOM 3641 O O . THR D 1 26 ? 29.89215 16.97473 28.92764 1.000 5.43832 24 THR D O 1
ATOM 3652 N N . ARG D 1 27 ? 31.13769 15.20199 29.48853 1.000 6.00251 25 ARG D N 1
ATOM 3653 C CA . ARG D 1 27 ? 31.38383 14.91024 28.08478 1.000 5.59088 25 ARG D CA 1
ATOM 3654 C C . ARG D 1 27 ? 30.11366 14.51481 27.35022 1.000 5.61480 25 ARG D C 1
ATOM 3655 O O . ARG D 1 27 ? 29.95279 14.85183 26.17141 1.000 5.76661 25 ARG D O 1
ATOM 3676 N N . GLU D 1 28 ? 29.20210 13.81319 28.01296 1.000 5.48678 26 GLU D N 1
ATOM 3677 C CA . GLU D 1 28 ? 27.95257 13.47246 27.34120 1.000 5.73650 26 GLU D CA 1
ATOM 3678 C C . GLU D 1 28 ? 27.06030 14.70438 27.16366 1.000 5.99968 26 GLU D C 1
ATOM 3679 O O . GLU D 1 28 ? 26.38525 14.82489 26.13570 1.000 6.01507 26 GLU D O 1
ATOM 3691 N N . VAL D 1 29 ? 27.05642 15.64187 28.12895 1.000 5.39449 27 VAL D N 1
ATOM 3692 C CA . VAL D 1 29 ? 26.35909 16.91817 27.93320 1.000 5.43550 27 VAL D CA 1
ATOM 3693 C C . VAL D 1 29 ? 26.92341 17.67110 26.73266 1.000 5.63560 27 VAL D C 1
ATOM 3694 O O . VAL D 1 29 ? 26.18166 18.21310 25.89570 1.000 5.99694 27 VAL D O 1
ATOM 3707 N N . LEU D 1 30 ? 28.23642 17.70010 26.61169 1.000 5.68919 28 LEU D N 1
ATOM 3708 C CA . LEU D 1 30 ? 28.81437 18.41561 25.48159 1.000 5.89758 28 LEU D CA 1
ATOM 3709 C C . LEU D 1 30 ? 28.50154 17.71988 24.15899 1.000 6.07255 28 LEU D C 1
ATOM 3710 O O . LEU D 1 30 ? 28.26961 18.38431 23.14307 1.000 6.65176 28 LEU D O 1
ATOM 3726 N N . ARG D 1 31 ? 28.54570 16.38888 24.14198 1.000 6.03808 29 ARG D N 1
ATOM 3727 C CA . ARG D 1 31 ? 28.25656 15.61838 22.93412 1.000 6.22260 29 ARG D CA 1
ATOM 3728 C C . ARG D 1 31 ? 26.82701 15.79526 22.45655 1.000 9.02929 29 ARG D C 1
ATOM 3729 O O . ARG D 1 31 ? 26.55721 15.80375 21.24158 1.000 7.63660 29 ARG D O 1
ATOM 3750 N N A GLU D 1 32 ? 25.89303 15.89742 23.40021 0.506 6.06458 30 GLU D N 1
ATOM 3751 N N B GLU D 1 32 ? 25.87493 15.94414 23.37723 0.494 6.06957 30 GLU D N 1
ATOM 3752 C CA A GLU D 1 32 ? 24.48345 15.92796 23.06228 0.506 6.99639 30 GLU D CA 1
ATOM 3753 C CA B GLU D 1 32 ? 24.44626 15.93280 23.06361 0.494 7.01368 30 GLU D CA 1
ATOM 3754 C C A GLU D 1 32 ? 23.88717 17.32570 22.95630 0.506 8.33637 30 GLU D C 1
ATOM 3755 C C B GLU D 1 32 ? 23.83552 17.31990 22.95309 0.494 8.38113 30 GLU D C 1
ATOM 3756 O O A GLU D 1 32 ? 22.89668 17.51051 22.26710 0.506 12.60436 30 GLU D O 1
ATOM 3757 O O B GLU D 1 32 ? 22.88348 17.49789 22.16922 0.494 12.50125 30 GLU D O 1
ATOM 3780 N N . GLN D 1 33 ? 24.43284 18.30608 23.64264 1.000 6.10307 31 GLN D N 1
ATOM 3781 C CA . GLN D 1 33 ? 23.87490 19.65244 23.71902 1.000 6.17832 31 GLN D CA 1
ATOM 3782 C C . GLN D 1 33 ? 22.38879 19.60267 24.07863 1.000 10.90411 31 GLN D C 1
ATOM 3783 O O . GLN D 1 33 ? 21.54559 20.13154 23.34838 1.000 10.28076 31 GLN D O 1
ATOM 3797 N N . PRO D 1 34 ? 22.04228 18.99159 25.20375 1.000 8.29849 32 PRO D N 1
ATOM 3798 C CA . PRO D 1 34 ? 20.64053 18.97048 25.62060 1.000 9.20342 32 PRO D CA 1
ATOM 3799 C C . PRO D 1 34 ? 20.13812 20.38152 25.84592 1.000 9.01848 32 PRO D C 1
ATOM 3800 O O . PRO D 1 34 ? 20.82770 21.21992 26.44252 1.000 11.76546 32 PRO D O 1
ATOM 3811 N N . GLU D 1 35 ? 18.89573 20.62421 25.41690 1.000 15.39827 33 GLU D N 1
ATOM 3812 C CA . GLU D 1 35 ? 18.26593 21.89835 25.73710 1.000 17.77478 33 GLU D CA 1
ATOM 3813 C C . GLU D 1 35 ? 18.00528 22.04867 27.23597 1.000 21.13028 33 GLU D C 1
ATOM 3814 O O . GLU D 1 35 ? 18.02815 23.17264 27.74545 1.000 19.98305 33 GLU D O 1
ATOM 3826 N N . ASP D 1 36 ? 17.81111 20.93865 27.96378 1.000 15.59255 34 ASP D N 1
ATOM 3827 C CA . ASP D 1 36 ? 17.53201 20.94821 29.41178 1.000 13.92538 34 ASP D CA 1
ATOM 3828 C C . ASP D 1 36 ? 18.56931 20.06292 30.10104 1.000 9.25982 34 ASP D C 1
ATOM 3829 O O . ASP D 1 36 ? 18.42893 18.83431 30.13273 1.000 10.18215 34 ASP D O 1
ATOM 3838 N N . ILE D 1 37 ? 19.61506 20.68870 30.64459 1.000 9.75915 35 ILE D N 1
ATOM 3839 C CA . ILE D 1 37 ? 20.76595 19.91805 31.11479 1.000 9.53328 35 ILE D CA 1
ATOM 3840 C C . ILE D 1 37 ? 20.41038 19.08192 32.33613 1.000 8.48094 35 ILE D C 1
ATOM 3841 O O . ILE D 1 37 ? 20.83180 17.92902 32.44630 1.000 8.28765 35 ILE D O 1
ATOM 3857 N N . ALA D 1 38 ? 19.64125 19.63747 33.28285 1.000 7.20903 36 ALA D N 1
ATOM 3858 C CA . ALA D 1 38 ? 19.32294 18.87460 34.48836 1.000 6.61112 36 ALA D CA 1
ATOM 3859 C C . ALA D 1 38 ? 18.51133 17.63232 34.16758 1.000 6.13153 36 ALA D C 1
ATOM 3860 O O . ALA D 1 38 ? 18.73630 16.56960 34.76786 1.000 8.52850 36 ALA D O 1
ATOM 3867 N N . THR D 1 39 ? 17.55439 17.73737 33.23633 1.000 7.53611 37 THR D N 1
ATOM 3868 C CA . THR D 1 39 ? 16.81324 16.54601 32.82803 1.000 5.40196 37 THR D CA 1
ATOM 3869 C C . THR D 1 39 ? 17.74044 15.52488 32.20093 1.000 8.17890 37 THR D C 1
ATOM 3870 O O . THR D 1 39 ? 17.66746 14.32435 32.50346 1.000 8.42858 37 THR D O 1
ATOM 3881 N N . PHE D 1 40 ? 18.65055 15.99574 31.34456 1.000 7.18694 38 PHE D N 1
ATOM 3882 C CA . PHE D 1 40 ? 19.62814 15.11029 30.72486 1.000 9.95613 38 PHE D CA 1
ATOM 3883 C C . PHE D 1 40 ? 20.50705 14.43232 31.76674 1.000 7.27728 38 PHE D C 1
ATOM 3884 O O . PHE D 1 40 ? 20.83784 13.24403 31.62954 1.000 7.59281 38 PHE D O 1
ATOM 3901 N N . ALA D 1 41 ? 20.92574 15.17466 32.79774 1.000 6.05027 39 ALA D N 1
ATOM 3902 C CA . ALA D 1 41 ? 21.76568 14.59182 33.84090 1.000 6.63491 39 ALA D CA 1
ATOM 3903 C C . ALA D 1 41 ? 21.03882 13.48222 34.59228 1.000 5.60441 39 ALA D C 1
ATOM 3904 O O . ALA D 1 41 ? 21.63535 12.45509 34.94287 1.000 6.93908 39 ALA D O 1
ATOM 3911 N N . ALA D 1 42 ? 19.75581 13.66338 34.85758 1.000 6.73824 40 ALA D N 1
ATOM 3912 C CA . ALA D 1 42 ? 19.03433 12.60842 35.55698 1.000 7.39480 40 ALA D CA 1
ATOM 3913 C C . ALA D 1 42 ? 18.97045 11.35383 34.70187 1.000 9.39913 40 ALA D C 1
ATOM 3914 O O . ALA D 1 42 ? 19.13365 10.23591 35.21081 1.000 10.13248 40 ALA D O 1
ATOM 3921 N N . VAL D 1 43 ? 18.76349 11.52689 33.38973 1.000 9.68727 41 VAL D N 1
ATOM 3922 C CA . VAL D 1 43 ? 18.74805 10.39634 32.46169 1.000 9.17927 41 VAL D CA 1
ATOM 3923 C C . VAL D 1 43 ? 20.12697 9.76663 32.37260 1.000 9.85802 41 VAL D C 1
ATOM 3924 O O . VAL D 1 43 ? 20.26171 8.53648 32.36603 1.000 9.55768 41 VAL D O 1
ATOM 3937 N N . TYR D 1 44 ? 21.17191 10.59581 32.31835 1.000 7.67441 42 TYR D N 1
ATOM 3938 C CA . TYR D 1 44 ? 22.53475 10.07880 32.28707 1.000 5.59546 42 TYR D CA 1
ATOM 3939 C C . TYR D 1 44 ? 22.79427 9.11245 33.43465 1.000 5.30596 42 TYR D C 1
ATOM 3940 O O . TYR D 1 44 ? 23.28066 7.99068 33.21222 1.000 7.44461 42 TYR D O 1
ATOM 3958 N N . PHE D 1 45 ? 22.46796 9.51769 34.66572 1.000 5.67256 43 PHE D N 1
ATOM 3959 C CA . PHE D 1 45 ? 22.77804 8.66103 35.81272 1.000 6.78715 43 PHE D CA 1
ATOM 3960 C C . PHE D 1 45 ? 21.85276 7.45170 35.85992 1.000 8.36496 43 PHE D C 1
ATOM 3961 O O . PHE D 1 45 ? 22.28005 6.34399 36.21044 1.000 8.07529 43 PHE D O 1
ATOM 3978 N N . THR D 1 46 ? 20.60067 7.62065 35.45499 1.000 9.44650 44 THR D N 1
ATOM 3979 C CA . THR D 1 46 ? 19.71299 6.46647 35.36307 1.000 8.29950 44 THR D CA 1
ATOM 3980 C C . THR D 1 46 ? 20.28107 5.41618 34.42048 1.000 9.28839 44 THR D C 1
ATOM 3981 O O . THR D 1 46 ? 20.31607 4.21926 34.75142 1.000 11.05051 44 THR D O 1
ATOM 3992 N N A GLU D 1 47 ? 20.73799 5.84456 33.23794 0.523 7.32990 45 GLU D N 1
ATOM 3993 N N B GLU D 1 47 ? 20.72633 5.83935 33.23637 0.477 7.34858 45 GLU D N 1
ATOM 3994 C CA A GLU D 1 47 ? 21.26490 4.90402 32.25456 0.523 10.41263 45 GLU D CA 1
ATOM 3995 C CA B GLU D 1 47 ? 21.25824 4.88362 32.27387 0.477 10.44390 45 GLU D CA 1
ATOM 3996 C C A GLU D 1 47 ? 22.61348 4.33647 32.68377 0.523 11.42649 45 GLU D C 1
ATOM 3997 C C B GLU D 1 47 ? 22.58690 4.30756 32.74746 0.477 11.41856 45 GLU D C 1
ATOM 3998 O O A GLU D 1 47 ? 22.91894 3.17202 32.39349 0.523 10.22684 45 GLU D O 1
ATOM 3999 O O B GLU D 1 47 ? 22.84723 3.10897 32.57408 0.477 10.28321 45 GLU D O 1
ATOM 4022 N N . LEU D 1 48 ? 23.43182 5.13339 33.37365 1.000 9.50258 46 LEU D N 1
ATOM 4023 C CA . LEU D 1 48 ? 24.71544 4.62791 33.85302 1.000 8.65945 46 LEU D CA 1
ATOM 4024 C C . LEU D 1 48 ? 24.49960 3.56593 34.92278 1.000 7.21975 46 LEU D C 1
ATOM 4025 O O . LEU D 1 48 ? 25.21557 2.55535 34.97248 1.000 9.73491 46 LEU D O 1
ATOM 4041 N N . LEU D 1 49 ? 23.50705 3.77095 35.77715 1.000 7.61178 47 LEU D N 1
ATOM 4042 C CA . LEU D 1 49 ? 23.19341 2.78037 36.80141 1.000 7.08458 47 LEU D CA 1
ATOM 4043 C C . LEU D 1 49 ? 22.67335 1.48838 36.18833 1.000 10.41049 47 LEU D C 1
ATOM 4044 O O . LEU D 1 49 ? 22.97139 0.39383 36.68151 1.000 9.25219 47 LEU D O 1
ATOM 4060 N N . LYS D 1 50 ? 21.86895 1.59038 35.13095 1.000 8.55489 48 LYS D N 1
ATOM 4061 C CA . LYS D 1 50 ? 21.39488 0.37674 34.46364 1.000 9.90318 48 LYS D CA 1
ATOM 4062 C C . LYS D 1 50 ? 22.56153 -0.39343 33.86712 1.000 8.20624 48 LYS D C 1
ATOM 4063 O O . LYS D 1 50 ? 22.63373 -1.62354 33.98504 1.000 11.91973 48 LYS D O 1
ATOM 4082 N N . ALA D 1 51 ? 23.52332 0.31729 33.28222 1.000 7.67090 49 ALA D N 1
ATOM 4083 C CA . ALA D 1 51 ? 24.69086 -0.34959 32.72842 1.000 7.91046 49 ALA D CA 1
ATOM 4084 C C . ALA D 1 51 ? 25.50535 -1.00695 33.83181 1.000 9.56148 49 ALA D C 1
ATOM 4085 O O . ALA D 1 51 ? 25.99896 -2.13124 33.67059 1.000 10.10782 49 ALA D O 1
ATOM 4092 N N . ARG D 1 52 ? 25.66669 -0.31438 34.95757 1.000 7.54839 50 ARG D N 1
ATOM 4093 C CA . ARG D 1 52 ? 26.38774 -0.91731 36.07323 1.000 8.40049 50 ARG D CA 1
ATOM 4094 C C . ARG D 1 52 ? 25.67914 -2.17845 36.55736 1.000 7.54703 50 ARG D C 1
ATOM 4095 O O . ARG D 1 52 ? 26.32664 -3.20487 36.81536 1.000 10.24864 50 ARG D O 1
ATOM 4116 N N . GLU D 1 53 ? 24.35698 -2.11607 36.69594 1.000 6.61663 51 GLU D N 1
ATOM 4117 C CA . GLU D 1 53 ? 23.59456 -3.27921 37.14319 1.000 7.50623 51 GLU D CA 1
ATOM 4118 C C . GLU D 1 53 ? 23.79202 -4.45692 36.19299 1.000 10.47660 51 GLU D C 1
ATOM 4119 O O . GLU D 1 53 ? 24.03343 -5.59284 36.61865 1.000 9.31854 51 GLU D O 1
ATOM 4131 N N . GLU D 1 54 ? 23.72415 -4.20156 34.88826 1.000 9.29413 52 GLU D N 1
ATOM 4132 C CA . GLU D 1 54 ? 23.81327 -5.29183 33.91630 1.000 7.78366 52 GLU D CA 1
ATOM 4133 C C . GLU D 1 54 ? 25.18998 -5.93118 33.91410 1.000 9.48450 52 GLU D C 1
ATOM 4134 O O . GLU D 1 54 ? 25.31188 -7.15055 33.68467 1.000 10.43227 52 GLU D O 1
ATOM 4146 N N A SER D 1 55 ? 26.24420 -5.15424 34.18164 0.506 8.87553 53 SER D N 1
ATOM 4147 N N B SER D 1 55 ? 26.22862 -5.12743 34.16238 0.494 8.92125 53 SER D N 1
ATOM 4148 C CA A SER D 1 55 ? 27.60677 -5.67036 34.22321 0.506 9.48322 53 SER D CA 1
ATOM 4149 C CA B SER D 1 55 ? 27.56817 -5.66604 34.21932 0.494 9.46774 53 SER D CA 1
ATOM 4150 C C A SER D 1 55 ? 27.87501 -6.49005 35.47746 0.506 9.38432 53 SER D C 1
ATOM 4151 C C B SER D 1 55 ? 27.83924 -6.46850 35.49021 0.494 9.38613 53 SER D C 1
ATOM 4152 O O A SER D 1 55 ? 28.91127 -7.19384 35.50839 0.506 8.39073 53 SER D O 1
ATOM 4153 O O B SER D 1 55 ? 28.88165 -7.12364 35.57577 0.494 8.35906 53 SER D O 1
ATOM 4168 N N . GLY D 1 56 ? 26.98135 -6.41393 36.48296 1.000 8.53540 54 GLY D N 1
ATOM 4169 C CA . GLY D 1 56 ? 27.24818 -7.08341 37.74828 1.000 7.30525 54 GLY D CA 1
ATOM 4170 C C . GLY D 1 56 ? 28.04282 -6.26323 38.73421 1.000 9.14015 54 GLY D C 1
ATOM 4171 O O . GLY D 1 56 ? 28.58710 -6.81909 39.70361 1.000 9.00154 54 GLY D O 1
ATOM 4175 N N . LEU D 1 57 ? 28.14257 -4.96147 38.51991 1.000 6.52952 55 LEU D N 1
ATOM 4176 C CA . LEU D 1 57 ? 29.00787 -4.12255 39.32846 1.000 6.50620 55 LEU D CA 1
ATOM 4177 C C . LEU D 1 57 ? 28.25454 -3.33594 40.39843 1.000 11.05211 55 LEU D C 1
ATOM 4178 O O . LEU D 1 57 ? 28.86104 -2.48101 41.05657 1.000 7.21757 55 LEU D O 1
ATOM 4194 N N . ASP D 1 58 ? 26.97528 -3.62008 40.62546 1.000 6.82599 56 ASP D N 1
ATOM 4195 C CA . ASP D 1 58 ? 26.30113 -2.96841 41.73942 1.000 6.33745 56 ASP D CA 1
ATOM 4196 C C . ASP D 1 58 ? 27.00291 -3.35800 43.03241 1.000 7.78173 56 ASP D C 1
ATOM 4197 O O . ASP D 1 58 ? 27.39082 -4.52122 43.20524 1.000 7.24136 56 ASP D O 1
ATOM 4206 N N . PRO D 1 59 ? 27.15575 -2.42994 43.97354 1.000 6.82655 57 PRO D N 1
ATOM 4207 C CA . PRO D 1 59 ? 27.78685 -2.78093 45.24908 1.000 9.32364 57 PRO D CA 1
ATOM 4208 C C . PRO D 1 59 ? 27.03652 -3.89424 45.95951 1.000 11.10554 57 PRO D C 1
ATOM 4209 O O . PRO D 1 59 ? 25.80832 -3.92606 45.98664 1.000 12.61376 57 PRO D O 1
ATOM 4220 N N . ALA D 1 60 ? 27.80060 -4.81648 46.52764 1.000 12.09925 58 ALA D N 1
ATOM 4221 C CA . ALA D 1 60 ? 27.21404 -5.90247 47.29128 1.000 13.79509 58 ALA D CA 1
ATOM 4222 C C . ALA D 1 60 ? 26.62021 -5.33578 48.56112 1.000 16.79722 58 ALA D C 1
ATOM 4223 O O . ALA D 1 60 ? 27.28950 -4.60609 49.29071 1.000 18.13016 58 ALA D O 1
ATOM 4230 N N . GLU D 1 61 ? 25.38257 -5.67725 48.84412 1.000 18.96861 59 GLU D N 1
ATOM 4231 C CA . GLU D 1 61 ? 24.76573 -5.23796 50.09361 1.000 24.92017 59 GLU D CA 1
ATOM 4232 C C . GLU D 1 61 ? 24.60285 -6.50522 50.92451 1.000 16.97450 59 GLU D C 1
ATOM 4233 O O . GLU D 1 61 ? 23.67681 -7.29216 50.69493 1.000 22.45626 59 GLU D O 1
ATOM 4245 N N . TRP D 1 62 ? 25.54839 -6.73506 51.83335 1.000 20.30572 60 TRP D N 1
ATOM 4246 C CA . TRP D 1 62 ? 25.60674 -8.01913 52.53292 1.000 12.18050 60 TRP D CA 1
ATOM 4247 C C . TRP D 1 62 ? 24.52547 -8.16051 53.60666 1.000 16.49483 60 TRP D C 1
ATOM 4248 O O . TRP D 1 62 ? 24.24295 -9.28623 54.03512 1.000 12.53932 60 TRP D O 1
ATOM 4269 N N . GLY D 1 63 ? 23.88070 -7.07544 53.99748 1.000 24.03605 61 GLY D N 1
ATOM 4270 C CA . GLY D 1 63 ? 22.71284 -7.20126 54.85482 1.000 21.66724 61 GLY D CA 1
ATOM 4271 C C . GLY D 1 63 ? 21.41531 -7.43552 54.12033 1.000 20.31545 61 GLY D C 1
ATOM 4272 O O . GLY D 1 63 ? 20.39579 -7.73569 54.75126 1.000 27.61623 61 GLY D O 1
ATOM 4276 N N . ALA D 1 64 ? 21.43156 -7.32695 52.79625 1.000 13.46265 62 ALA D N 1
ATOM 4277 C CA . ALA D 1 64 ? 20.24169 -7.40447 51.97089 1.000 16.99613 62 ALA D CA 1
ATOM 4278 C C . ALA D 1 64 ? 20.00926 -8.85259 51.54072 1.000 17.45715 62 ALA D C 1
ATOM 4279 O O . ALA D 1 64 ? 20.88619 -9.70773 51.64947 1.000 29.72339 62 ALA D O 1
ATOM 4286 N N . LYS D 1 65 ? 18.81183 -9.12430 51.04450 1.000 14.36004 63 LYS D N 1
ATOM 4287 C CA . LYS D 1 65 ? 18.49877 -10.48645 50.63079 1.000 12.96877 63 LYS D CA 1
ATOM 4288 C C . LYS D 1 65 ? 19.51028 -10.94793 49.58940 1.000 13.58153 63 LYS D C 1
ATOM 4289 O O . LYS D 1 65 ? 19.81921 -10.20551 48.64756 1.000 11.36550 63 LYS D O 1
ATOM 4308 N N . LEU D 1 66 ? 20.02127 -12.16944 49.77004 1.000 11.56721 64 LEU D N 1
ATOM 4309 C CA . LEU D 1 66 ? 20.86515 -12.83488 48.76837 1.000 11.58111 64 LEU D CA 1
ATOM 4310 C C . LEU D 1 66 ? 19.94230 -13.35536 47.66992 1.000 7.61786 64 LEU D C 1
ATOM 4311 O O . LEU D 1 66 ? 19.62738 -14.54841 47.58474 1.000 11.63619 64 LEU D O 1
ATOM 4327 N N . GLU D 1 67 ? 19.54118 -12.42770 46.79003 1.000 9.73255 65 GLU D N 1
ATOM 4328 C CA . GLU D 1 67 ? 18.46230 -12.67881 45.84577 1.000 14.50714 65 GLU D CA 1
ATOM 4329 C C . GLU D 1 67 ? 18.90025 -13.52788 44.66972 1.000 12.67899 65 GLU D C 1
ATOM 4330 O O . GLU D 1 67 ? 18.06144 -14.17949 44.03932 1.000 15.15240 65 GLU D O 1
ATOM 4342 N N . ASP D 1 68 ? 20.17929 -13.47003 44.31007 1.000 9.74670 66 ASP D N 1
ATOM 4343 C CA . ASP D 1 68 ? 20.62774 -14.21531 43.14589 1.000 8.16098 66 ASP D CA 1
ATOM 4344 C C . ASP D 1 68 ? 20.91321 -15.66738 43.52920 1.000 10.28736 66 ASP D C 1
ATOM 4345 O O . ASP D 1 68 ? 20.97838 -16.04797 44.71240 1.000 8.13219 66 ASP D O 1
ATOM 4354 N N . ARG D 1 69 ? 21.09007 -16.49239 42.50052 1.000 8.11765 67 ARG D N 1
ATOM 4355 C CA . ARG D 1 69 ? 21.27422 -17.92112 42.67582 1.000 8.53802 67 ARG D CA 1
ATOM 4356 C C . ARG D 1 69 ? 22.45755 -18.40460 41.85786 1.000 11.27567 67 ARG D C 1
ATOM 4357 O O . ARG D 1 69 ? 22.70959 -17.90443 40.75373 1.000 11.89622 67 ARG D O 1
ATOM 4378 N N . PHE D 1 70 ? 23.17906 -19.37798 42.40420 1.000 9.27917 68 PHE D N 1
ATOM 4379 C CA . PHE D 1 70 ? 24.27873 -20.03751 41.71188 1.000 9.65426 68 PHE D CA 1
ATOM 4380 C C . PHE D 1 70 ? 24.05744 -21.53664 41.77017 1.000 12.18903 68 PHE D C 1
ATOM 4381 O O . PHE D 1 70 ? 23.77444 -22.08212 42.84088 1.000 11.56738 68 PHE D O 1
ATOM 4398 N N . TYR D 1 71 ? 24.19916 -22.20941 40.63218 1.000 10.28856 69 TYR D N 1
ATOM 4399 C CA . TYR D 1 71 ? 24.05504 -23.65981 40.57425 1.000 10.74262 69 TYR D CA 1
ATOM 4400 C C . TYR D 1 71 ? 25.30854 -24.32225 40.01344 1.000 11.27198 69 TYR D C 1
ATOM 4401 O O . TYR D 1 71 ? 25.95838 -23.78533 39.11911 1.000 17.61841 69 TYR D O 1
ATOM 4419 N N . ASN D 1 72 ? 25.63631 -25.50719 40.52053 1.000 12.87338 70 ASN D N 1
ATOM 4420 C CA . ASN D 1 72 ? 26.67880 -26.32282 39.89154 1.000 13.05364 70 ASN D CA 1
ATOM 4421 C C . ASN D 1 72 ? 26.45237 -27.78045 40.25868 1.000 15.85877 70 ASN D C 1
ATOM 4422 O O . ASN D 1 72 ? 26.23527 -28.10329 41.42529 1.000 30.05224 70 ASN D O 1
ATOM 4433 N N . ASN D 1 73 ? 26.49200 -28.65012 39.25954 1.000 41.73576 71 ASN D N 1
ATOM 4434 C CA . ASN D 1 73 ? 26.18230 -30.05270 39.48616 1.000 46.59186 71 ASN D CA 1
ATOM 4435 C C . ASN D 1 73 ? 27.40215 -30.81149 39.99527 1.000 49.11227 71 ASN D C 1
ATOM 4436 O O . ASN D 1 73 ? 28.54305 -30.50014 39.64405 1.000 36.04934 71 ASN D O 1
ATOM 4447 N N . HIS D 1 74 ? 27.14443 -31.82053 40.83017 1.000 44.98740 72 HIS D N 1
ATOM 4448 C CA . HIS D 1 74 ? 28.17364 -32.76423 41.26331 1.000 49.32909 72 HIS D CA 1
ATOM 4449 C C . HIS D 1 74 ? 27.56125 -34.16522 41.33591 1.000 43.12930 72 HIS D C 1
ATOM 4450 O O . HIS D 1 74 ? 28.26430 -35.17155 41.27876 1.000 67.18196 72 HIS D O 1
#

Sequence (264 aa):
NTHLRIPRGFGNLLEGLTREEVLREEQPEDIATFAAVYFTEELLKAREEESSGLDPAEWGAKLEEDRFYNNHNTHLRIPRGFGNLLEGLTREVLREEQPEDIATFAAVYFTEELLKAREEESSGLDPAEWGAKLEDRFYNNHNTHLRIPRGFGNLLEGLTREEVLREEQPEDIATFAAVYFTEELLKAREESSGLDPAEWGAKLEDRFYNNHNTHLRIPRGFGNLLEGLTREVLREEQPEDIATFAAVYFTEELLKAREESSGLDPAEWGAKLEDRFYNNH

Nearest PDB structures (foldseek):
  7my4-assembly2_B  TM=1.015E+00  e=5.874E-11  Danio rerio
  5xby-assembly2_C  TM=9.761E-01  e=1.113E-02  Homo sapiens
  7my4-assembly2_B  TM=1.015E+00  e=5.874E-11  Danio rerio
  5xby-assembly2_C  TM=9.763E-01  e=1.113E-02  Homo sapiens
  7my4-assembly2_B  TM=1.015E+00  e=9.295E-11  Danio rerio

InterPro domains:
  IPR000048 IQ motif, EF-hand binding site [PF00612] (588-607)
  IPR000048 IQ motif, EF-hand binding site [SM00015] (585-607)
  IPR003117 cAMP-dependent protein kinase regulatory subunit, dimerization-anchoring domain [PF02197] (15-51)
  IPR003117 cAMP-dependent protein kinase regulatory subunit, dimerization-anchoring domain [SM00394] (14-51)
  IPR047579 CABYR/SP17, dimerization domain [cd12100] (9-50)

Radius of gyration: 32.15 Å; Cα contacts (8 Å, |Δi|>4): 98; chains: 4; bounding box: 89×82×34 Å